Protein AF-A0A355CNF6-F1 (afdb_monomer)

Sequence (289 aa):
MKGRSIFGLIISLAITSQSVFTQSIAVESKRDSVTPSQQEASAILQAICGRDDVFPNRDRGGKLACRKCPSFTGVGSNRGSFTGVGSNRGSLSLFTLEKVVYGSFTQAGTREALADFDGCESHGQFYGGSVLLRRSSQGWSALRYESGLRSNNCLKFPSKNGRDLLVCQGYYAQMGHSYDWLDAIQIGSSETKKSQPIDPVSNTANYKPPFYETRIEDWIAQDIDKDGRPDLSIRVREAKSATKPPGFETRYDSHLPNPTFHRLTFLFDGQSFRATPDTAQLKQRIERK

pLDDT: mean 85.64, std 18.93, range [32.75, 98.75]

Foldseek 3Di:
DDDDDDDDDDDDDDDDPDDPPPPPPPPAADFLWADDDPVLQQLQQCQQQNNVQWFFDVLVVRFIWGNAQDQPFPLHRPDPDPPVPDDDDPDAATFGFQTKHWWAFAAAPWTKIWTWTAHRYDVVQVRTWTWIWGQDPVGIHTQDIDGSHGPNGWHWWQFPRRGIWIWGWDWDDDDQKIKIWIWTWRDHSVDIDTDTLAIFMFNLQPDADFGKDKYFPDWHFPDPVPPPTTWIKTKIKIDTDNDRPPPSNDDPPDDDPDIDIDIWIWDDPRPDTHTDPVNVVVRVVRRPD

Nearest PDB structures (foldseek):
  5yvf-assembly4_D  TM=2.161E-01  e=4.456E+00  Arabidopsis thaliana
  4r99-assembly1_D  TM=2.152E-01  e=2.168E+00  Metabacillus fastidiosus

Solvent-accessible surface area (backbone atoms only — not comparable to full-atom values): 16494 Å² total; per-residue (Å²): 134,90,84,82,86,83,85,84,82,84,81,82,83,82,82,78,82,76,80,80,78,78,76,78,74,83,73,78,65,82,57,51,27,34,73,66,53,73,68,55,47,46,48,51,42,31,40,66,55,33,75,89,30,54,43,66,35,67,91,64,80,48,38,50,21,25,76,56,32,49,66,91,38,85,56,27,66,84,49,91,72,77,74,73,84,81,70,101,65,98,78,80,56,46,33,26,58,64,16,32,29,75,43,15,44,63,44,54,86,43,54,27,33,37,38,10,28,42,28,29,34,50,75,94,27,71,29,15,21,21,37,37,30,40,56,56,98,90,40,53,39,64,75,51,76,38,80,43,40,65,36,56,45,20,43,76,42,77,26,76,78,51,22,38,31,35,43,20,53,51,75,51,72,55,97,31,33,37,41,34,33,35,38,39,38,41,44,48,84,90,52,72,50,75,47,68,84,45,61,31,54,21,38,52,31,42,92,67,67,72,29,33,40,29,42,78,75,48,63,42,79,44,56,79,87,70,83,84,45,59,15,46,40,35,34,34,40,36,27,68,35,80,62,83,63,90,86,29,83,84,34,81,90,54,78,65,67,84,60,48,78,47,78,37,44,25,46,44,81,34,84,55,74,44,62,39,74,68,29,50,54,50,50,58,61,55,60,72,116

Secondary structure (DSSP, 8-state):
-------------------------------S-BPPPHHHHHHHHHHHH-GGGEEEEGGGTTEEEESS--TTSTT-S--S------SS------EEEEEEEEE--SSTT--EEEEEEESSS-GGGTTEEEEEEEEETTEEEEEEEEET---SSEEEEE-TTSPEEEEEEEEEEETTEEEEEEEEEEE-SS-EEEEEEE--EE-TT-SSSPEEEEEEEEEEEE-SSSSSSPEEEEEEEEEEESSPPTT-SS-TT---SSPEEEEEEEEE-SS-EEE-HHHHHHHHHHHT-

Structure (mmCIF, N/CA/C/O backbone):
data_AF-A0A355CNF6-F1
#
_entry.id   AF-A0A355CNF6-F1
#
loop_
_atom_site.group_PDB
_atom_site.id
_atom_site.type_symbol
_atom_site.label_atom_id
_atom_site.label_alt_id
_atom_site.label_comp_id
_atom_site.label_asym_id
_atom_site.label_entity_id
_atom_site.label_seq_id
_atom_site.pdbx_PDB_ins_code
_atom_site.Cartn_x
_atom_site.Cartn_y
_atom_site.Cartn_z
_atom_site.occupancy
_atom_site.B_iso_or_equiv
_atom_site.auth_seq_id
_atom_site.auth_comp_id
_atom_site.auth_asym_id
_atom_site.auth_atom_id
_atom_site.pdbx_PDB_model_num
ATOM 1 N N . MET A 1 1 ? 42.340 79.732 -30.305 1.00 43.88 1 MET A N 1
ATOM 2 C CA . MET A 1 1 ? 41.651 78.551 -30.877 1.00 43.88 1 MET A CA 1
ATOM 3 C C . MET A 1 1 ? 41.369 77.575 -29.744 1.00 43.88 1 MET A C 1
ATOM 5 O O . MET A 1 1 ? 42.258 77.319 -28.947 1.00 43.88 1 MET A O 1
ATOM 9 N N . LYS A 1 2 ? 40.106 77.158 -29.600 1.00 40.25 2 LYS A N 1
ATOM 10 C CA . LYS A 1 2 ? 39.570 76.376 -28.473 1.00 40.25 2 LYS A CA 1
ATOM 11 C C . LYS A 1 2 ? 39.934 74.893 -28.630 1.00 40.25 2 LYS A C 1
ATOM 13 O O . LYS A 1 2 ? 39.505 74.283 -29.603 1.00 40.25 2 LYS A O 1
ATOM 18 N N . GLY A 1 3 ? 40.663 74.319 -27.674 1.00 40.75 3 GLY A N 1
ATOM 19 C CA . GLY A 1 3 ? 40.863 72.871 -27.552 1.00 40.75 3 GLY A CA 1
ATOM 20 C C . GLY A 1 3 ? 39.826 72.278 -26.599 1.00 40.75 3 GLY A C 1
ATOM 21 O O . GLY A 1 3 ? 39.838 72.584 -25.411 1.00 40.75 3 GLY A O 1
ATOM 22 N N . ARG A 1 4 ? 38.893 71.479 -27.125 1.00 47.41 4 ARG A N 1
ATOM 23 C CA . ARG A 1 4 ? 37.901 70.723 -26.345 1.00 47.41 4 ARG A CA 1
ATOM 24 C C . ARG A 1 4 ? 38.471 69.340 -26.034 1.00 47.41 4 ARG A C 1
ATOM 26 O O . ARG A 1 4 ? 38.774 68.593 -26.956 1.00 47.41 4 ARG A O 1
ATOM 33 N N . SER A 1 5 ? 38.584 69.019 -24.748 1.00 48.12 5 SER A N 1
ATOM 34 C CA . SER A 1 5 ? 38.942 67.685 -24.262 1.00 48.12 5 SER A CA 1
ATOM 35 C C . SER A 1 5 ? 37.678 66.825 -24.156 1.00 48.12 5 SER A C 1
ATOM 37 O O . SER A 1 5 ? 36.687 67.258 -23.565 1.00 48.12 5 SER A O 1
ATOM 39 N N . ILE A 1 6 ? 37.694 65.642 -24.771 1.00 50.97 6 ILE A N 1
ATOM 40 C CA . ILE A 1 6 ? 36.604 64.657 -24.762 1.00 50.97 6 ILE A CA 1
ATOM 41 C C . ILE A 1 6 ? 36.925 63.634 -23.668 1.00 50.97 6 ILE A C 1
ATOM 43 O O . ILE A 1 6 ? 37.883 62.877 -23.795 1.00 50.97 6 ILE A O 1
ATOM 47 N N . PHE A 1 7 ? 36.135 63.614 -22.594 1.00 46.50 7 PHE A N 1
ATOM 48 C CA . PHE A 1 7 ? 36.164 62.547 -21.592 1.00 46.50 7 PHE A CA 1
ATOM 49 C C . PHE A 1 7 ? 35.276 61.392 -22.070 1.00 46.50 7 PHE A C 1
ATOM 51 O O . PHE A 1 7 ? 34.057 61.536 -22.157 1.00 46.50 7 PHE A O 1
ATOM 58 N N . GLY A 1 8 ? 35.892 60.257 -22.402 1.00 42.47 8 GLY A N 1
ATOM 59 C CA . GLY A 1 8 ? 35.197 58.998 -22.663 1.00 42.47 8 GLY A CA 1
ATOM 60 C C . GLY A 1 8 ? 34.896 58.273 -21.352 1.00 42.47 8 GLY A C 1
ATOM 61 O O . GLY A 1 8 ? 35.813 57.933 -20.609 1.00 42.47 8 GLY A O 1
ATOM 62 N N . LEU A 1 9 ? 33.614 58.044 -21.068 1.00 50.06 9 LEU A N 1
ATOM 63 C CA . LEU A 1 9 ? 33.146 57.235 -19.945 1.00 50.06 9 LEU A CA 1
ATOM 64 C C . LEU A 1 9 ? 32.907 55.803 -20.455 1.00 50.06 9 LEU A C 1
ATOM 66 O O . LEU A 1 9 ? 31.966 55.564 -21.208 1.00 50.06 9 LEU A O 1
ATOM 70 N N . ILE A 1 10 ? 33.771 54.856 -20.083 1.00 48.34 10 ILE A N 1
ATOM 71 C CA . ILE A 1 10 ? 33.584 53.426 -20.373 1.00 48.34 10 ILE A CA 1
ATOM 72 C C . ILE A 1 10 ? 32.792 52.823 -19.208 1.00 48.34 10 ILE A C 1
ATOM 74 O O . ILE A 1 10 ? 33.313 52.689 -18.103 1.00 48.34 10 ILE A O 1
ATOM 78 N N . ILE A 1 11 ? 31.523 52.485 -19.445 1.00 50.12 11 ILE A N 1
ATOM 79 C CA . ILE A 1 11 ? 30.681 51.745 -18.497 1.00 50.12 11 ILE A CA 1
ATOM 80 C C . ILE A 1 11 ? 30.862 50.252 -18.789 1.00 50.12 11 ILE A C 1
ATOM 82 O O . ILE A 1 11 ? 30.333 49.735 -19.771 1.00 50.12 11 ILE A O 1
ATOM 86 N N . SER A 1 12 ? 31.615 49.555 -17.940 1.00 45.78 12 SER A N 1
ATOM 87 C CA . SER A 1 12 ? 31.732 48.095 -17.986 1.00 45.78 12 SER A CA 1
ATOM 88 C C . SER A 1 12 ? 30.496 47.452 -17.349 1.00 45.78 12 SER A C 1
ATOM 90 O O . SER A 1 12 ? 30.349 47.465 -16.128 1.00 45.78 12 SER A O 1
ATOM 92 N N . LEU A 1 13 ? 29.605 46.875 -18.164 1.00 45.84 13 LEU A N 1
ATOM 93 C CA . LEU A 1 13 ? 28.549 45.974 -17.691 1.00 45.84 13 LEU A CA 1
ATOM 94 C C . LEU A 1 13 ? 29.177 44.621 -17.317 1.00 45.84 13 LEU A C 1
ATOM 96 O O . LEU A 1 13 ? 29.540 43.831 -18.188 1.00 45.84 13 LEU A O 1
ATOM 100 N N . ALA A 1 14 ? 29.301 44.344 -16.022 1.00 46.47 14 ALA A N 1
ATOM 101 C CA . ALA A 1 14 ? 29.637 43.013 -15.529 1.00 46.47 14 ALA A CA 1
ATOM 102 C C . ALA A 1 14 ? 28.371 42.139 -15.537 1.00 46.47 14 ALA A C 1
ATOM 104 O O . ALA A 1 14 ? 27.502 42.280 -14.679 1.00 46.47 14 ALA A O 1
ATOM 105 N N . ILE A 1 15 ? 28.254 41.249 -16.525 1.00 49.56 15 ILE A N 1
ATOM 106 C CA . ILE A 1 15 ? 27.206 40.223 -16.571 1.00 49.56 15 ILE A CA 1
ATOM 107 C C . ILE A 1 15 ? 27.650 39.084 -15.648 1.00 49.56 15 ILE A C 1
ATOM 109 O O . ILE A 1 15 ? 28.506 38.276 -16.004 1.00 49.56 15 ILE A O 1
ATOM 113 N N . THR A 1 16 ? 27.107 39.037 -14.434 1.00 47.78 16 THR A N 1
ATOM 114 C CA . THR A 1 16 ? 27.304 37.919 -13.507 1.00 47.78 16 THR A CA 1
ATOM 115 C C . THR A 1 16 ? 26.347 36.787 -13.865 1.00 47.78 16 THR A C 1
ATOM 117 O O . THR A 1 16 ? 25.171 36.787 -13.510 1.00 47.78 16 THR A O 1
ATOM 120 N N . SER A 1 17 ? 26.865 35.797 -14.587 1.00 45.16 17 SER A N 1
ATOM 121 C CA . SER A 1 17 ? 26.185 34.532 -14.858 1.00 45.16 17 SER A CA 1
ATOM 122 C C . SER A 1 17 ? 2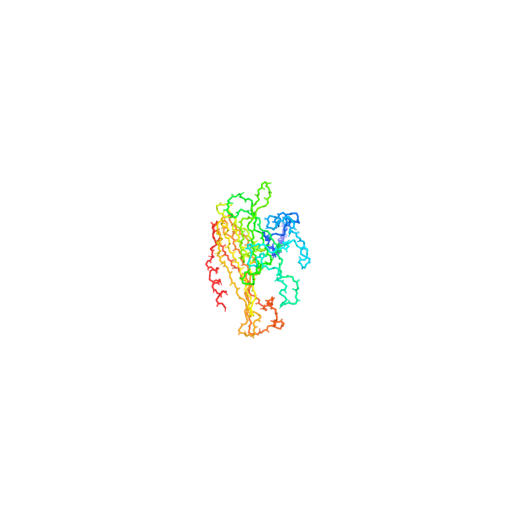6.005 33.758 -13.548 1.00 45.16 17 SER A C 1
ATOM 124 O O . SER A 1 17 ? 26.921 33.070 -13.098 1.00 45.16 17 SER A O 1
ATOM 126 N N . GLN A 1 18 ? 24.847 33.880 -12.896 1.00 47.69 18 GLN A N 1
ATOM 127 C CA . GLN A 1 18 ? 24.510 33.007 -11.773 1.00 47.69 18 GLN A CA 1
ATOM 128 C C . GLN A 1 18 ? 24.053 31.653 -12.315 1.00 47.69 18 GLN A C 1
ATOM 130 O O . GLN A 1 18 ? 22.945 31.500 -12.827 1.00 47.69 18 GLN A O 1
ATOM 135 N N . SER A 1 19 ? 24.936 30.665 -12.211 1.00 48.59 19 SER A N 1
ATOM 136 C CA . SER A 1 19 ? 24.619 29.260 -12.435 1.00 48.59 19 SER A CA 1
ATOM 137 C C . SER A 1 19 ? 23.593 28.812 -11.394 1.00 48.59 19 SER A C 1
ATOM 139 O O . SER A 1 19 ? 23.928 28.603 -10.228 1.00 48.59 19 SER A O 1
ATOM 141 N N . VAL A 1 20 ? 22.332 28.671 -11.802 1.00 46.75 20 VAL A N 1
ATOM 142 C CA . VAL A 1 20 ? 21.288 28.082 -10.960 1.00 46.75 20 VAL A CA 1
ATOM 143 C C . VAL A 1 20 ? 21.546 26.578 -10.885 1.00 46.75 20 VAL A C 1
ATOM 145 O O . VAL A 1 20 ? 21.126 25.812 -11.750 1.00 46.75 20 VAL A O 1
ATOM 148 N N . PHE A 1 21 ? 22.270 26.146 -9.853 1.00 45.75 21 PHE A N 1
ATOM 149 C CA . PHE A 1 21 ? 22.338 24.738 -9.481 1.00 45.75 21 PHE A CA 1
ATOM 150 C C . PHE A 1 21 ? 20.961 24.311 -8.967 1.00 45.75 21 PHE A C 1
ATOM 152 O O . PHE A 1 21 ? 20.604 24.547 -7.815 1.00 45.75 21 PHE A O 1
ATOM 159 N N . THR A 1 22 ? 20.174 23.672 -9.828 1.00 42.59 22 THR A N 1
ATOM 160 C CA . THR A 1 22 ? 18.994 22.912 -9.415 1.00 42.59 22 THR A CA 1
ATOM 161 C C . THR A 1 22 ? 19.474 21.637 -8.727 1.00 42.59 22 THR A C 1
ATOM 163 O O . THR A 1 22 ? 19.614 20.579 -9.335 1.00 42.59 22 THR A O 1
ATOM 166 N N . GLN A 1 23 ? 19.773 21.734 -7.430 1.00 41.44 23 GLN A N 1
ATOM 167 C CA . GLN A 1 23 ? 19.863 20.547 -6.590 1.00 41.44 23 GLN A CA 1
ATOM 168 C C . GLN A 1 23 ? 18.459 19.953 -6.494 1.00 41.44 23 GLN A C 1
ATOM 170 O O . GLN A 1 23 ? 17.589 20.470 -5.796 1.00 41.44 23 GLN A O 1
ATOM 175 N N . SER A 1 24 ? 18.226 18.881 -7.247 1.00 41.97 24 SER A N 1
ATOM 176 C CA . SER A 1 24 ? 17.041 18.051 -7.091 1.00 41.97 24 SER A CA 1
ATOM 177 C C . SER A 1 24 ? 17.140 17.374 -5.726 1.00 41.97 24 SER A C 1
ATOM 179 O O . SER A 1 24 ? 17.773 16.329 -5.592 1.00 41.97 24 SER A O 1
ATOM 181 N N . ILE A 1 25 ? 16.561 17.992 -4.696 1.00 42.59 25 ILE A N 1
ATOM 182 C CA . ILE A 1 25 ? 16.373 17.343 -3.401 1.00 42.59 25 ILE A CA 1
ATOM 183 C C . ILE A 1 25 ? 15.494 16.124 -3.679 1.00 42.59 25 ILE A C 1
ATOM 185 O O . ILE A 1 25 ? 14.348 16.263 -4.109 1.00 42.59 25 ILE A O 1
ATOM 189 N N . ALA A 1 26 ? 16.047 14.926 -3.502 1.00 47.81 26 ALA A N 1
ATOM 190 C CA . ALA A 1 26 ? 15.257 13.709 -3.461 1.00 47.81 26 ALA A CA 1
ATOM 191 C C . ALA A 1 26 ? 14.365 13.806 -2.218 1.00 47.81 26 ALA A C 1
ATOM 193 O O . ALA A 1 26 ? 14.800 13.526 -1.105 1.00 47.81 26 ALA A O 1
ATOM 194 N N . VAL A 1 27 ? 13.145 14.313 -2.393 1.00 52.66 27 VAL A N 1
ATOM 195 C CA . VAL A 1 27 ? 12.131 14.299 -1.343 1.00 52.66 27 VAL A CA 1
ATOM 196 C C . VAL A 1 27 ? 11.696 12.848 -1.210 1.00 52.66 27 VAL A C 1
ATOM 198 O O . VAL A 1 27 ? 10.955 12.347 -2.051 1.00 52.66 27 VAL A O 1
ATOM 201 N N . GLU A 1 28 ? 12.199 12.164 -0.184 1.00 54.84 28 GLU A N 1
ATOM 202 C CA . GLU A 1 28 ? 11.666 10.866 0.210 1.00 54.84 28 GLU A CA 1
ATOM 203 C C . GLU A 1 28 ? 10.179 11.050 0.520 1.00 54.84 28 GLU A C 1
ATOM 205 O O . GLU A 1 28 ? 9.784 11.865 1.363 1.00 54.84 28 GLU A O 1
ATOM 210 N N . SER A 1 29 ? 9.335 10.351 -0.228 1.00 67.69 29 SER A N 1
ATOM 211 C CA . SER A 1 29 ? 7.898 10.503 -0.104 1.00 67.69 29 SER A CA 1
ATOM 212 C C . SER A 1 29 ? 7.416 9.803 1.162 1.00 67.69 29 SER A C 1
ATOM 214 O O . SER A 1 29 ? 7.406 8.579 1.290 1.00 67.69 29 SER A O 1
ATOM 216 N N . LYS A 1 30 ? 7.024 10.609 2.150 1.00 87.06 30 LYS A N 1
ATOM 217 C CA . LYS A 1 30 ? 6.498 10.100 3.415 1.00 87.06 30 LYS A CA 1
ATOM 218 C C . LYS A 1 30 ? 5.238 9.270 3.149 1.00 87.06 30 LYS A C 1
ATOM 220 O O . LYS A 1 30 ? 4.245 9.790 2.651 1.00 87.06 30 LYS A O 1
ATOM 225 N N . ARG A 1 31 ? 5.283 7.986 3.503 1.00 95.19 31 ARG A N 1
ATOM 226 C CA . ARG A 1 31 ? 4.133 7.072 3.444 1.00 95.19 31 ARG A CA 1
ATOM 227 C C . ARG A 1 31 ? 3.129 7.380 4.558 1.00 95.19 31 ARG A C 1
ATOM 229 O O . ARG A 1 31 ? 3.516 7.804 5.649 1.00 95.19 31 ARG A O 1
ATOM 236 N N . ASP A 1 32 ? 1.855 7.098 4.300 1.00 97.75 32 ASP A N 1
ATOM 237 C CA . ASP A 1 32 ? 0.771 7.202 5.288 1.00 97.75 32 ASP A CA 1
ATOM 238 C C . ASP A 1 32 ? 0.685 5.966 6.199 1.00 97.75 32 ASP A C 1
ATOM 240 O O . ASP A 1 32 ? 0.072 6.014 7.267 1.00 97.75 32 ASP A O 1
ATOM 244 N N . SER A 1 33 ? 1.329 4.861 5.811 1.00 98.12 33 SER A N 1
ATOM 245 C CA . SER A 1 33 ? 1.551 3.702 6.681 1.00 98.12 33 SER A CA 1
ATOM 246 C C . SER A 1 33 ? 2.594 4.031 7.747 1.00 98.12 33 SER A C 1
ATOM 248 O O . SER A 1 33 ? 3.796 4.102 7.478 1.00 98.12 33 SER A O 1
ATOM 250 N N . VAL A 1 34 ? 2.151 4.190 8.991 1.00 97.56 34 VAL A N 1
ATOM 251 C CA . VAL A 1 34 ? 3.015 4.580 10.112 1.00 97.56 34 VAL A CA 1
ATOM 252 C C . VAL A 1 34 ? 3.212 3.443 11.105 1.00 97.56 34 VAL A C 1
ATOM 254 O O . VAL A 1 34 ? 2.378 2.550 11.235 1.00 97.56 34 VAL A O 1
ATOM 257 N N . THR A 1 35 ? 4.325 3.481 11.836 1.00 96.88 35 THR A N 1
ATOM 258 C CA . THR A 1 35 ? 4.466 2.663 13.046 1.00 96.88 35 THR A CA 1
ATOM 259 C C . THR A 1 35 ? 3.708 3.373 14.171 1.00 96.88 35 THR A C 1
ATOM 261 O O . THR A 1 35 ? 4.070 4.506 14.497 1.00 96.88 35 THR A O 1
ATOM 264 N N . PRO A 1 36 ? 2.648 2.778 14.745 1.00 97.38 36 PRO A N 1
ATOM 265 C CA . PRO A 1 36 ? 1.926 3.389 15.857 1.00 97.38 36 PRO A CA 1
ATOM 266 C C . PRO A 1 36 ? 2.807 3.487 17.109 1.00 97.38 36 PRO A C 1
ATOM 268 O O . PRO A 1 36 ? 3.782 2.750 17.263 1.00 97.38 36 PRO A O 1
ATOM 271 N N . SER A 1 37 ? 2.442 4.373 18.039 1.00 97.19 37 SER A N 1
ATOM 272 C CA . SER A 1 37 ? 3.056 4.376 19.371 1.00 97.19 37 SER A CA 1
ATOM 273 C C . SER A 1 37 ? 2.758 3.061 20.099 1.00 97.19 37 SER A C 1
ATOM 275 O O . SER A 1 37 ? 1.767 2.394 19.806 1.00 97.19 37 SER A O 1
ATOM 277 N N . GLN A 1 38 ? 3.567 2.704 21.098 1.00 95.81 38 GLN A N 1
ATOM 278 C CA . GLN A 1 38 ? 3.366 1.470 21.867 1.00 95.81 38 GLN A CA 1
ATOM 279 C C . GLN A 1 38 ? 1.971 1.391 22.515 1.00 95.81 38 GLN A C 1
ATOM 281 O O . GLN A 1 38 ? 1.356 0.326 22.548 1.00 95.81 38 GLN A O 1
ATOM 286 N N . GLN A 1 39 ? 1.455 2.521 23.012 1.00 97.06 39 GLN A N 1
ATOM 287 C CA . GLN A 1 39 ? 0.122 2.598 23.612 1.00 97.06 39 GLN A CA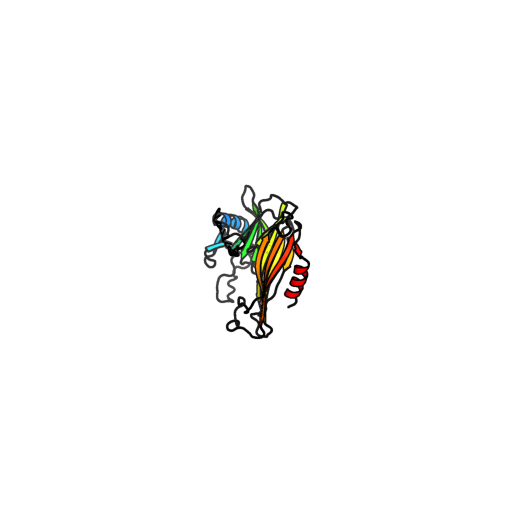 1
ATOM 288 C C . GLN A 1 39 ? -0.979 2.355 22.574 1.00 97.06 39 GLN A C 1
ATOM 290 O O . GLN A 1 39 ? -1.907 1.592 22.832 1.00 97.06 39 GLN A O 1
ATOM 295 N N . GLU A 1 40 ? -0.863 2.975 21.400 1.00 98.12 40 GLU A N 1
ATOM 296 C CA . GLU A 1 40 ? -1.840 2.830 20.320 1.00 98.12 40 GLU A CA 1
ATOM 297 C C . GLU A 1 40 ? -1.792 1.417 19.717 1.00 98.12 40 GLU A C 1
ATOM 299 O O . GLU A 1 40 ? -2.834 0.795 19.526 1.00 98.12 40 GLU A O 1
ATOM 304 N N . ALA A 1 41 ? -0.590 0.869 19.513 1.00 98.12 41 ALA A N 1
ATOM 305 C CA . ALA A 1 41 ? -0.369 -0.513 19.093 1.00 98.12 41 ALA A CA 1
ATOM 306 C C . ALA A 1 41 ? -1.038 -1.508 20.051 1.00 98.12 41 ALA A C 1
ATOM 308 O O . ALA A 1 41 ? -1.740 -2.418 19.615 1.00 98.12 41 ALA A O 1
ATOM 309 N N . SER A 1 42 ? -0.853 -1.302 21.361 1.00 97.81 42 SER A N 1
ATOM 310 C CA . SER A 1 42 ? -1.502 -2.105 22.396 1.00 97.81 42 SER A CA 1
ATOM 311 C C . SER A 1 42 ? -3.023 -1.992 22.299 1.00 97.81 42 SER A C 1
ATOM 313 O O . SER A 1 42 ? -3.690 -3.012 22.193 1.00 97.81 42 SER A O 1
ATOM 315 N N . ALA A 1 43 ? -3.584 -0.780 22.230 1.00 98.31 43 ALA A N 1
ATOM 316 C CA . ALA A 1 43 ? -5.033 -0.584 22.124 1.00 98.31 43 ALA A CA 1
ATOM 317 C C . ALA A 1 43 ? -5.647 -1.255 20.877 1.00 98.31 43 ALA A C 1
ATOM 319 O O . ALA A 1 43 ? -6.714 -1.860 20.970 1.00 98.31 43 ALA A O 1
ATOM 320 N N . ILE A 1 44 ? -4.967 -1.187 19.727 1.00 98.56 44 ILE A N 1
ATOM 321 C CA . ILE A 1 44 ? -5.381 -1.867 18.489 1.00 98.56 44 ILE A CA 1
ATOM 322 C C . ILE A 1 44 ? -5.366 -3.390 18.672 1.00 98.56 44 ILE A C 1
ATOM 324 O O . ILE A 1 44 ? -6.350 -4.056 18.360 1.00 98.56 44 ILE A O 1
ATOM 328 N N . LEU A 1 45 ? -4.279 -3.951 19.208 1.00 98.00 45 LEU A N 1
ATOM 329 C CA . LEU A 1 45 ? -4.150 -5.397 19.417 1.00 98.00 45 LEU A CA 1
ATOM 330 C C . LEU A 1 45 ? -5.150 -5.931 20.447 1.00 98.00 45 LEU A C 1
ATOM 332 O O . LEU A 1 45 ? -5.738 -6.988 20.233 1.00 98.00 45 LEU A O 1
ATOM 336 N N . GLN A 1 46 ? -5.410 -5.186 21.521 1.00 97.69 46 GLN A N 1
ATOM 337 C CA . GLN A 1 46 ? -6.420 -5.553 22.517 1.00 97.69 46 GLN A CA 1
ATOM 338 C C . GLN A 1 46 ? -7.819 -5.651 21.899 1.00 97.69 46 GLN A C 1
ATOM 340 O O . GLN A 1 46 ? -8.579 -6.544 22.265 1.00 97.69 46 GLN A O 1
ATOM 345 N N . ALA A 1 47 ? -8.145 -4.786 20.933 1.00 98.00 47 ALA A N 1
ATOM 346 C CA . ALA A 1 47 ? -9.409 -4.843 20.200 1.00 98.00 47 ALA A CA 1
ATOM 347 C C . ALA A 1 47 ? -9.517 -6.046 19.242 1.00 98.00 47 ALA A C 1
ATOM 349 O O . ALA A 1 47 ? -10.614 -6.354 18.780 1.00 98.00 47 ALA A O 1
ATOM 350 N N . ILE A 1 48 ? -8.397 -6.703 18.924 1.00 96.81 48 ILE A N 1
ATOM 351 C CA . ILE A 1 48 ? -8.325 -7.803 17.955 1.00 96.81 48 ILE A CA 1
ATOM 352 C C . ILE A 1 48 ? -8.234 -9.162 18.647 1.00 96.81 48 ILE A C 1
ATOM 354 O O . ILE A 1 48 ? -9.002 -10.063 18.318 1.00 96.81 48 ILE A O 1
ATOM 358 N N . CYS A 1 49 ? -7.300 -9.327 19.582 1.00 93.88 49 CYS A N 1
ATOM 359 C CA . CYS A 1 49 ? -7.070 -10.599 20.270 1.00 93.88 49 CYS A CA 1
ATOM 360 C C . CYS A 1 49 ? -7.422 -10.584 21.758 1.00 93.88 49 CYS A C 1
ATOM 362 O O . CYS A 1 49 ? -7.359 -11.628 22.393 1.00 93.88 49 CYS A O 1
ATOM 364 N N . GLY A 1 50 ? -7.850 -9.449 22.314 1.00 94.88 50 GLY A N 1
ATOM 365 C CA . GLY A 1 50 ? -8.161 -9.325 23.735 1.00 94.88 50 GLY A CA 1
ATOM 366 C C . GLY A 1 50 ? -6.949 -8.931 24.579 1.00 94.88 50 GLY A C 1
ATOM 367 O O . GLY A 1 50 ? -5.795 -9.061 24.173 1.00 94.88 50 GLY A O 1
ATOM 368 N N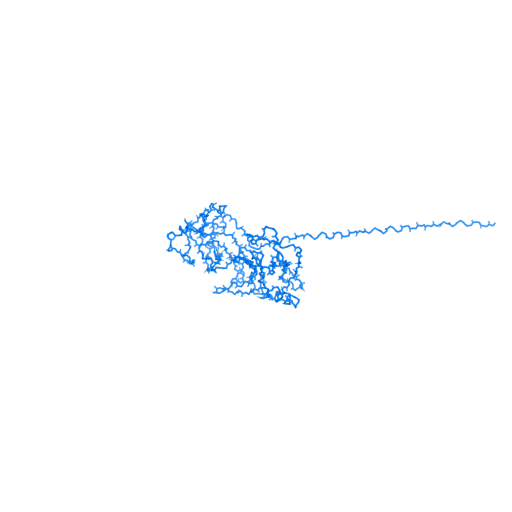 . ARG A 1 51 ? -7.222 -8.404 25.778 1.00 93.25 51 ARG A N 1
ATOM 369 C CA . ARG A 1 51 ? -6.210 -7.777 26.642 1.00 93.25 51 ARG A CA 1
ATOM 370 C C . ARG A 1 51 ? -5.079 -8.714 27.058 1.00 93.25 51 ARG A C 1
ATOM 372 O O . ARG A 1 51 ? -3.923 -8.296 27.059 1.00 93.25 51 ARG A O 1
ATOM 379 N N . ASP A 1 52 ? -5.412 -9.956 27.379 1.00 92.06 52 ASP A N 1
ATOM 380 C CA . ASP A 1 52 ? -4.467 -10.917 27.956 1.00 92.06 52 ASP A CA 1
ATOM 381 C C . ASP A 1 52 ? -3.624 -11.647 26.895 1.00 92.06 52 ASP A C 1
ATOM 383 O O . ASP A 1 52 ? -2.625 -12.305 27.210 1.00 92.06 52 ASP A O 1
ATOM 387 N N . ASP A 1 53 ? -3.980 -11.476 25.619 1.00 90.44 53 ASP A N 1
ATOM 388 C CA . ASP A 1 53 ? -3.319 -12.110 24.481 1.00 90.44 53 ASP A CA 1
ATOM 389 C C . ASP A 1 53 ? -2.384 -11.157 23.715 1.00 90.44 53 ASP A C 1
ATOM 391 O O . ASP A 1 53 ? -1.797 -11.562 22.716 1.00 90.44 53 ASP A O 1
ATOM 395 N N . VAL A 1 54 ? -2.155 -9.928 24.191 1.00 94.56 54 VAL A N 1
ATOM 396 C CA . VAL A 1 54 ? -1.149 -9.015 23.613 1.00 94.56 54 VAL A CA 1
ATOM 397 C C . VAL A 1 54 ? 0.223 -9.251 24.243 1.00 94.56 54 VAL A C 1
ATOM 399 O O . VAL A 1 54 ? 0.360 -9.277 25.467 1.00 94.56 54 VAL A O 1
ATOM 402 N N . PHE A 1 55 ? 1.269 -9.389 23.427 1.00 91.62 55 PHE A N 1
ATOM 403 C CA . PHE A 1 55 ? 2.631 -9.606 23.923 1.00 91.62 55 PHE A CA 1
ATOM 404 C C . PHE A 1 55 ? 3.705 -9.095 22.941 1.00 91.62 55 PHE A C 1
ATOM 406 O O . PHE A 1 55 ? 3.428 -8.942 21.751 1.00 91.62 55 PHE A O 1
ATOM 413 N N . PRO A 1 56 ? 4.937 -8.812 23.404 1.00 90.56 56 PRO A N 1
ATOM 414 C CA . PRO A 1 56 ? 6.032 -8.415 22.524 1.00 90.56 56 PRO A CA 1
ATOM 415 C C . PRO A 1 56 ? 6.651 -9.624 21.806 1.00 90.56 56 PRO A C 1
ATOM 417 O O . PRO A 1 56 ? 7.149 -10.558 22.441 1.00 90.56 56 PRO A O 1
ATOM 420 N N . ASN A 1 57 ? 6.696 -9.571 20.479 1.00 84.69 57 ASN A N 1
ATOM 421 C CA . ASN A 1 57 ? 7.412 -10.505 19.622 1.00 84.69 57 ASN A CA 1
ATOM 422 C C . ASN A 1 57 ? 8.911 -10.151 19.594 1.00 84.69 57 ASN A C 1
ATOM 424 O O . ASN A 1 57 ? 9.348 -9.231 18.897 1.00 84.69 57 ASN A O 1
ATOM 428 N N . ARG A 1 58 ? 9.712 -10.881 20.379 1.00 83.00 58 ARG A N 1
ATOM 429 C CA . ARG A 1 58 ? 11.155 -10.622 20.543 1.00 83.00 58 ARG A CA 1
ATOM 430 C C . ARG A 1 58 ? 11.958 -10.848 19.262 1.00 83.00 58 ARG A C 1
ATOM 432 O O . ARG A 1 58 ? 12.909 -10.112 19.022 1.00 83.00 58 ARG A O 1
ATOM 439 N N . ASP A 1 59 ? 11.536 -11.781 18.417 1.00 79.12 59 ASP A N 1
ATOM 440 C CA . ASP A 1 59 ? 12.214 -12.085 17.150 1.00 79.12 59 ASP A CA 1
ATOM 441 C C . ASP A 1 59 ? 11.988 -10.997 16.090 1.00 79.12 59 ASP A C 1
ATOM 443 O O . ASP A 1 59 ? 12.751 -10.866 15.135 1.00 79.12 59 ASP A O 1
ATOM 447 N N . ARG A 1 60 ? 10.939 -10.186 16.267 1.00 79.38 60 ARG A N 1
ATOM 448 C CA . ARG A 1 60 ? 10.581 -9.052 15.403 1.00 79.38 60 ARG A CA 1
ATOM 449 C C . ARG A 1 60 ? 10.904 -7.711 16.067 1.00 79.38 60 ARG A C 1
ATOM 451 O O . ARG A 1 60 ? 10.150 -6.749 15.940 1.00 79.38 60 ARG A O 1
ATOM 458 N N . GLY A 1 61 ? 12.012 -7.640 16.807 1.00 82.62 61 GLY A N 1
ATOM 459 C CA . GLY A 1 61 ? 12.485 -6.392 17.419 1.00 82.62 61 GLY A CA 1
ATOM 460 C C . GLY A 1 61 ? 11.571 -5.849 18.521 1.00 82.62 61 GLY A C 1
ATOM 461 O O . GLY A 1 61 ? 11.546 -4.647 18.759 1.00 82.62 61 GLY A O 1
ATOM 462 N N . GLY A 1 62 ? 10.793 -6.718 19.174 1.00 86.31 62 GLY A N 1
ATOM 463 C CA . GLY A 1 62 ? 9.900 -6.342 20.271 1.00 86.31 62 GLY A CA 1
ATOM 464 C C . GLY A 1 62 ? 8.551 -5.761 19.839 1.00 86.31 62 GLY A C 1
ATOM 465 O O . GLY A 1 62 ? 7.809 -5.290 20.704 1.00 86.31 62 GLY A O 1
ATOM 466 N N . LYS A 1 63 ? 8.208 -5.803 18.541 1.00 91.25 63 LYS A N 1
ATOM 467 C CA . LYS A 1 63 ? 6.878 -5.406 18.046 1.00 91.25 63 LYS A CA 1
ATOM 468 C C . LYS A 1 63 ? 5.775 -6.172 18.768 1.00 91.25 63 LYS A C 1
ATOM 470 O O . LYS A 1 63 ? 5.932 -7.352 19.068 1.00 91.25 63 LYS A O 1
ATOM 475 N N . LEU A 1 64 ? 4.650 -5.518 19.032 1.00 94.69 64 LEU A N 1
ATOM 476 C CA . LEU A 1 64 ? 3.521 -6.183 19.672 1.00 94.69 64 LEU A CA 1
ATOM 477 C C . LEU A 1 64 ? 2.797 -7.126 18.698 1.00 94.69 64 LEU A C 1
ATOM 479 O O . LEU A 1 64 ? 2.650 -6.832 17.510 1.00 94.69 64 LEU A O 1
ATOM 483 N N . ALA A 1 65 ? 2.331 -8.253 19.225 1.00 94.06 65 ALA A N 1
ATOM 484 C CA . ALA A 1 65 ? 1.640 -9.303 18.493 1.00 94.06 65 ALA A CA 1
ATOM 485 C C . ALA A 1 65 ? 0.525 -9.938 19.340 1.00 94.06 65 ALA A C 1
ATOM 487 O O . ALA A 1 65 ? 0.482 -9.765 20.562 1.00 94.06 65 ALA A O 1
ATOM 488 N N . CYS A 1 66 ? -0.349 -10.707 18.688 1.00 92.25 66 CYS A N 1
ATOM 489 C CA . CYS A 1 66 ? -1.314 -11.580 19.354 1.00 92.25 66 CYS A CA 1
ATOM 490 C C . CYS A 1 66 ? -0.705 -12.949 19.658 1.00 92.25 66 CYS A C 1
ATOM 492 O O . CYS A 1 66 ? -0.136 -13.596 18.775 1.00 92.25 66 CYS A O 1
ATOM 494 N N . ARG A 1 67 ? -0.828 -13.398 20.912 1.00 87.50 67 ARG A N 1
ATOM 495 C CA . ARG A 1 67 ? -0.259 -14.653 21.443 1.00 87.50 67 ARG A CA 1
ATOM 496 C C . ARG A 1 67 ? -0.763 -15.876 20.693 1.00 87.50 67 ARG A C 1
ATOM 498 O O . ARG A 1 67 ? -0.052 -16.871 20.576 1.00 87.50 67 ARG A O 1
ATOM 505 N N . LYS A 1 68 ? -1.993 -15.787 20.200 1.00 86.75 68 LYS A N 1
ATOM 506 C CA . LYS A 1 68 ? -2.642 -16.779 19.353 1.00 86.75 68 LYS A CA 1
ATOM 507 C C . LYS A 1 68 ? -3.078 -16.100 18.065 1.00 86.75 68 LYS A C 1
ATOM 509 O O . LYS A 1 68 ? -3.457 -14.928 18.081 1.00 86.75 68 LYS A O 1
ATOM 514 N N . CYS A 1 69 ? -3.071 -16.855 16.974 1.00 88.62 69 CYS A N 1
ATOM 515 C CA . CYS A 1 69 ? -3.704 -16.412 15.744 1.00 88.62 69 CYS A CA 1
ATOM 516 C C . CYS A 1 69 ? -5.201 -16.181 15.991 1.00 88.62 69 CYS A C 1
ATOM 518 O O . CYS A 1 69 ? -5.867 -17.081 16.518 1.00 88.62 69 CYS A O 1
ATOM 520 N N . PRO A 1 70 ? -5.747 -15.004 15.632 1.00 91.44 70 PRO A N 1
ATOM 521 C CA . PRO A 1 70 ? -7.183 -14.784 15.698 1.00 91.44 70 PRO A CA 1
ATOM 522 C C . PRO A 1 70 ? -7.938 -15.823 14.860 1.00 91.44 70 PRO A C 1
ATOM 524 O O . PRO A 1 70 ? -7.477 -16.237 13.794 1.00 91.44 70 PRO A O 1
ATOM 527 N N . SER A 1 71 ? -9.115 -16.239 15.325 1.00 90.00 71 SER A N 1
ATOM 528 C CA . SER A 1 71 ? -9.897 -17.319 14.701 1.00 90.00 71 SER A CA 1
ATOM 529 C C . SER A 1 71 ? -10.358 -17.018 13.272 1.00 90.00 71 SER A C 1
ATOM 531 O O . SER A 1 71 ? -10.652 -17.950 12.532 1.00 90.00 71 SER A O 1
ATOM 533 N N . PHE A 1 72 ? -10.400 -15.741 12.883 1.00 91.88 72 PHE A N 1
ATOM 534 C CA . PHE A 1 72 ? -10.772 -15.285 11.542 1.00 91.88 72 PHE A CA 1
ATOM 535 C C . PHE A 1 72 ? -9.632 -15.358 10.509 1.00 91.88 72 PHE A C 1
ATOM 537 O O . PHE A 1 72 ? -9.855 -15.035 9.346 1.00 91.88 72 PHE A O 1
ATOM 544 N N . THR A 1 73 ? -8.414 -15.720 10.922 1.00 90.50 73 THR A N 1
ATOM 545 C CA . THR A 1 73 ? -7.258 -15.875 10.019 1.00 90.50 73 THR A CA 1
ATOM 546 C C . THR A 1 73 ? -7.225 -17.267 9.387 1.00 90.50 73 THR A C 1
ATOM 548 O O . THR A 1 73 ? -7.789 -18.214 9.939 1.00 90.50 73 THR A O 1
ATOM 551 N N . GLY A 1 74 ? -6.529 -17.424 8.257 1.00 80.94 74 GLY A N 1
ATOM 552 C CA . GLY A 1 74 ? -6.441 -18.689 7.519 1.00 80.94 74 GLY A CA 1
ATOM 553 C C . GLY A 1 74 ? -5.819 -19.858 8.297 1.00 80.94 74 GLY A C 1
ATOM 554 O O . GLY A 1 74 ? -6.106 -21.018 7.997 1.00 80.94 74 GLY A O 1
ATOM 555 N N . VAL A 1 75 ? -5.000 -19.586 9.319 1.00 72.06 75 VAL A N 1
ATOM 556 C CA . VAL A 1 75 ? -4.454 -20.624 10.219 1.00 72.06 75 VAL A CA 1
ATOM 557 C C . VAL A 1 75 ? -5.391 -20.910 11.408 1.00 72.06 75 VAL A C 1
ATOM 559 O O . VAL A 1 75 ? -5.350 -22.009 11.968 1.00 72.06 75 VAL A O 1
ATOM 562 N N . GLY A 1 76 ? -6.289 -19.974 11.741 1.00 59.69 76 GLY A N 1
ATOM 563 C CA . GLY A 1 76 ? -7.309 -20.096 12.784 1.00 59.69 76 GLY A CA 1
ATOM 564 C C . GLY A 1 76 ? -6.767 -20.371 14.197 1.00 59.69 76 GLY A C 1
ATOM 565 O O . GLY A 1 76 ? -5.569 -20.512 14.435 1.00 59.69 76 GLY A O 1
ATOM 566 N N . SER A 1 77 ? -7.675 -20.499 15.170 1.00 51.72 77 SER A N 1
ATOM 567 C CA . SER A 1 77 ? -7.348 -20.866 16.561 1.00 51.72 77 SER A CA 1
ATOM 568 C C . SER A 1 77 ? -7.047 -22.363 16.754 1.00 51.72 77 SER A C 1
ATOM 570 O O . SER A 1 77 ? -6.715 -22.786 17.859 1.00 51.72 77 SER A O 1
ATOM 572 N N . ASN A 1 78 ? -7.177 -23.175 15.698 1.00 44.69 78 ASN A N 1
ATOM 573 C CA . ASN A 1 78 ? -7.217 -24.641 15.759 1.00 44.69 78 ASN A CA 1
ATOM 574 C C . ASN A 1 78 ? -5.903 -25.342 15.399 1.00 44.69 78 ASN A C 1
ATOM 576 O O . ASN A 1 78 ? -5.919 -26.485 14.945 1.00 44.69 78 ASN A O 1
ATOM 580 N N . ARG A 1 79 ? -4.753 -24.712 15.651 1.00 44.31 79 ARG A N 1
ATOM 581 C CA . ARG A 1 79 ? -3.470 -25.425 15.703 1.00 44.31 79 ARG A CA 1
ATOM 582 C C . ARG A 1 79 ? -2.600 -24.893 16.831 1.00 44.31 79 ARG A C 1
ATOM 584 O O . ARG A 1 79 ? -1.732 -24.047 16.634 1.00 44.31 79 ARG A O 1
ATOM 591 N N . GLY A 1 80 ? -2.760 -25.490 18.013 1.00 39.25 80 GLY A N 1
ATOM 592 C CA . GLY A 1 80 ? -1.560 -25.799 18.784 1.00 39.25 80 GLY A CA 1
ATOM 593 C C . GLY A 1 80 ? -0.599 -26.507 17.826 1.00 39.25 80 GLY A C 1
ATOM 594 O O . GLY A 1 80 ? -0.982 -27.499 17.217 1.00 39.25 80 GLY A O 1
ATOM 595 N N . SER A 1 81 ? 0.592 -25.946 17.628 1.00 39.38 81 SER A N 1
ATOM 596 C CA . SER A 1 81 ? 1.587 -26.389 16.643 1.00 39.38 81 SER A CA 1
ATOM 597 C C . SER A 1 81 ? 1.335 -25.965 15.178 1.00 39.38 81 SER A C 1
ATOM 599 O O . SER A 1 81 ? 1.029 -26.761 14.296 1.00 39.38 81 SER A O 1
ATOM 601 N N . PHE A 1 82 ? 1.653 -24.707 14.864 1.00 43.09 82 PHE A N 1
ATOM 602 C CA . PHE A 1 82 ? 2.712 -24.494 13.871 1.00 43.09 82 PHE A CA 1
ATOM 603 C C . PHE A 1 82 ? 4.048 -24.427 14.629 1.00 43.09 82 PHE A C 1
ATOM 605 O O . PHE A 1 82 ? 4.671 -23.377 14.746 1.00 43.09 82 PHE A O 1
ATOM 612 N N . THR A 1 83 ? 4.493 -25.573 15.155 1.00 37.31 83 THR A N 1
ATOM 613 C CA . THR A 1 83 ? 5.930 -25.872 15.274 1.00 37.31 83 THR A CA 1
ATOM 614 C C . THR A 1 83 ? 6.384 -26.556 13.984 1.00 37.31 83 THR A C 1
ATOM 616 O O . THR A 1 83 ? 7.107 -27.548 14.011 1.00 37.31 83 THR A O 1
ATOM 619 N N . GLY A 1 84 ? 5.904 -26.052 12.840 1.00 35.03 84 GLY A N 1
ATOM 620 C CA . GLY A 1 84 ? 6.293 -26.479 11.504 1.00 35.03 84 GLY A CA 1
ATOM 621 C C . GLY A 1 84 ? 7.708 -26.009 11.207 1.00 35.03 84 GLY A C 1
ATOM 622 O O . GLY A 1 84 ? 7.921 -25.043 10.483 1.00 35.03 84 GLY A O 1
ATOM 623 N N . VAL A 1 85 ? 8.664 -26.696 11.823 1.00 36.50 85 VAL A N 1
ATOM 624 C CA . VAL A 1 85 ? 10.055 -26.779 11.404 1.00 36.50 85 VAL A CA 1
ATOM 625 C C . VAL A 1 85 ? 10.065 -27.172 9.928 1.00 36.50 85 VAL A C 1
ATOM 627 O O . VAL A 1 85 ? 9.718 -28.292 9.569 1.00 36.50 85 VAL A O 1
ATOM 630 N N . GLY A 1 86 ? 10.440 -26.219 9.081 1.00 32.75 86 GLY A N 1
ATOM 631 C CA . GLY A 1 86 ? 10.683 -26.442 7.658 1.00 32.75 86 GLY A CA 1
ATOM 632 C C . GLY A 1 86 ? 11.646 -25.443 7.017 1.00 32.75 86 GLY A C 1
ATOM 633 O O . GLY A 1 86 ? 11.976 -25.597 5.848 1.00 32.75 86 GLY A O 1
ATOM 634 N N . SER A 1 87 ? 12.133 -24.434 7.749 1.00 37.47 87 SER A N 1
ATOM 635 C CA . SER A 1 87 ? 13.110 -23.482 7.208 1.00 37.47 87 SER A CA 1
ATOM 636 C C . SER A 1 87 ? 13.905 -22.749 8.294 1.00 37.47 87 SER A C 1
ATOM 638 O O . SER A 1 87 ? 13.892 -21.533 8.344 1.00 37.47 87 SER A O 1
ATOM 640 N N . ASN A 1 88 ? 14.610 -23.464 9.180 1.00 35.41 88 ASN A N 1
ATOM 641 C CA . ASN A 1 88 ? 15.801 -22.981 9.917 1.00 35.41 88 ASN A CA 1
ATOM 642 C C . ASN A 1 88 ? 15.830 -21.544 10.523 1.00 35.41 88 ASN A C 1
ATOM 644 O O . ASN A 1 88 ? 16.915 -21.045 10.816 1.00 35.41 88 ASN A O 1
ATOM 648 N N . ARG A 1 89 ? 14.694 -20.877 10.778 1.00 38.03 89 ARG A N 1
ATOM 649 C CA . ARG A 1 89 ? 14.571 -19.613 11.531 1.00 38.03 89 ARG A CA 1
ATOM 650 C C . ARG A 1 89 ? 13.198 -19.551 12.214 1.00 38.03 89 ARG A C 1
ATOM 652 O O . ARG A 1 89 ? 12.183 -19.295 11.577 1.00 38.03 89 ARG A O 1
ATOM 659 N N . GLY A 1 90 ? 13.162 -19.845 13.512 1.00 37.34 90 GLY A N 1
ATOM 660 C CA . GLY A 1 90 ? 11.944 -20.051 14.302 1.00 37.34 90 GLY A CA 1
ATOM 661 C C . GLY A 1 90 ? 11.152 -18.795 14.685 1.00 37.34 90 GLY A C 1
ATOM 662 O O . GLY A 1 90 ? 11.129 -18.461 15.858 1.00 37.34 90 GLY A O 1
ATOM 663 N N . SER A 1 91 ? 10.443 -18.150 13.750 1.00 46.72 91 SER A N 1
ATOM 664 C CA . SER A 1 91 ? 9.493 -17.070 14.093 1.00 46.72 91 SER A CA 1
ATOM 665 C C . SER A 1 91 ? 8.410 -16.822 13.028 1.00 46.72 91 SER A C 1
ATOM 667 O O . SER A 1 91 ? 8.392 -15.779 12.381 1.00 46.72 91 SER A O 1
ATOM 669 N N . LEU A 1 92 ? 7.522 -17.793 12.769 1.00 52.50 92 LEU A N 1
ATOM 670 C CA . LEU A 1 92 ? 6.564 -17.707 11.645 1.00 52.50 92 LEU A CA 1
ATOM 671 C C . LEU A 1 92 ? 5.088 -17.968 12.000 1.00 52.50 92 LEU A C 1
ATOM 673 O O . LEU A 1 92 ? 4.319 -18.381 11.139 1.00 52.50 92 LEU A O 1
ATOM 677 N N . SER A 1 93 ? 4.652 -17.688 13.232 1.00 65.44 93 SER A N 1
ATOM 678 C CA . SER A 1 93 ? 3.270 -18.025 13.640 1.00 65.44 93 SER A CA 1
ATOM 679 C C . SER A 1 93 ? 2.551 -16.955 14.467 1.00 65.44 93 SER A C 1
ATOM 681 O O . SER A 1 93 ? 1.488 -17.234 15.013 1.00 65.44 93 SER A O 1
ATOM 683 N N . LEU A 1 94 ? 3.116 -15.752 14.613 1.00 81.19 94 LEU A N 1
ATOM 684 C CA . LEU A 1 94 ? 2.559 -14.706 15.478 1.00 81.19 94 LEU A CA 1
ATOM 685 C C . LEU A 1 94 ? 1.920 -13.605 14.643 1.00 81.19 94 LEU A C 1
ATOM 687 O O . LEU A 1 94 ? 2.589 -13.062 13.770 1.00 81.19 94 LEU A O 1
ATOM 691 N N . PHE A 1 95 ? 0.677 -13.239 14.962 1.00 91.38 95 PHE A N 1
ATOM 692 C CA . PHE A 1 95 ? -0.039 -12.141 14.309 1.00 91.38 95 PHE A CA 1
ATOM 693 C C . PHE A 1 95 ? 0.527 -10.803 14.798 1.00 91.38 95 PHE A C 1
ATOM 695 O O . PHE A 1 95 ? 0.112 -10.276 15.833 1.00 91.38 95 PHE A O 1
ATOM 702 N N . THR A 1 96 ? 1.557 -10.314 14.113 1.00 94.50 96 THR A N 1
ATOM 703 C CA . THR A 1 96 ? 2.412 -9.206 14.556 1.00 94.50 96 THR A CA 1
ATOM 704 C C . THR A 1 96 ? 2.010 -7.923 13.848 1.00 94.50 96 THR A C 1
ATOM 706 O O . THR A 1 96 ? 1.973 -7.890 12.623 1.00 94.50 96 THR A O 1
ATOM 709 N N . LEU A 1 97 ? 1.726 -6.861 14.608 1.00 97.00 97 LEU A N 1
ATOM 710 C CA . LEU A 1 97 ? 1.354 -5.564 14.044 1.00 97.00 97 LEU A CA 1
ATOM 711 C C . LEU A 1 97 ? 2.569 -4.907 13.380 1.00 97.00 97 LEU A C 1
ATOM 713 O O . LEU A 1 97 ? 3.568 -4.616 14.040 1.00 97.00 97 LEU A O 1
ATOM 717 N N . GLU A 1 98 ? 2.463 -4.627 12.086 1.00 95.94 98 GLU A N 1
ATOM 718 C CA . GLU A 1 98 ? 3.542 -4.041 11.293 1.00 95.94 98 GLU A CA 1
ATOM 719 C C . GLU A 1 98 ? 3.406 -2.522 11.189 1.00 95.94 98 GLU A C 1
ATOM 721 O O . GLU A 1 98 ? 4.307 -1.769 11.578 1.00 95.94 98 GLU A O 1
ATOM 726 N N . LYS A 1 99 ? 2.268 -2.064 10.665 1.00 98.12 99 LYS A N 1
ATOM 727 C CA . LYS A 1 99 ? 1.989 -0.661 10.346 1.00 98.12 99 LYS A CA 1
ATOM 728 C C . LYS A 1 99 ? 0.497 -0.379 10.433 1.00 98.12 99 LYS A C 1
ATOM 730 O O . LYS A 1 99 ? -0.325 -1.288 10.370 1.00 98.12 99 LYS A O 1
ATOM 735 N N . VAL A 1 100 ? 0.150 0.898 10.538 1.00 98.62 100 VAL A N 1
ATOM 736 C CA . VAL A 1 100 ? -1.237 1.358 10.554 1.00 98.62 100 VAL A CA 1
ATOM 737 C C . VAL A 1 100 ? -1.404 2.516 9.584 1.00 98.62 100 VAL A C 1
ATOM 739 O O . VAL A 1 100 ? -0.585 3.433 9.570 1.00 98.62 100 VAL A O 1
ATOM 742 N N . VAL A 1 101 ? -2.481 2.488 8.804 1.00 98.62 101 VAL A N 1
ATOM 743 C CA . VAL A 1 101 ? -2.945 3.628 8.009 1.00 98.62 101 VAL A CA 1
ATOM 744 C C . VAL A 1 101 ? -4.219 4.165 8.645 1.00 98.62 101 VAL A C 1
ATOM 746 O O . VAL A 1 101 ? -5.204 3.436 8.756 1.00 98.62 101 VAL A O 1
ATOM 749 N N . TYR A 1 102 ? -4.217 5.431 9.059 1.00 98.62 102 TYR A N 1
ATOM 750 C CA . TYR A 1 102 ? -5.387 6.079 9.660 1.00 98.62 102 TYR A CA 1
ATOM 751 C C . TYR A 1 102 ? -6.179 6.875 8.621 1.00 98.62 102 TYR A C 1
ATOM 753 O O . TYR A 1 102 ? -5.611 7.597 7.793 1.00 98.62 102 TYR A O 1
ATOM 761 N N . GLY A 1 103 ? -7.504 6.804 8.698 1.00 97.94 103 GLY A N 1
ATOM 762 C CA . GLY A 1 103 ? -8.359 7.492 7.741 1.00 97.94 103 GLY A CA 1
ATOM 763 C C . GLY A 1 103 ? -9.848 7.299 7.971 1.00 97.94 103 GLY A C 1
ATOM 764 O O . GLY A 1 103 ? -10.284 6.865 9.035 1.00 97.94 103 GLY A O 1
ATOM 765 N N . SER A 1 104 ? -10.616 7.648 6.949 1.00 98.25 104 SER A N 1
ATOM 766 C CA . SER A 1 104 ? -12.061 7.458 6.861 1.00 98.25 104 SER A CA 1
ATOM 767 C C . SER A 1 104 ? -12.350 6.539 5.685 1.00 98.25 104 SER A C 1
ATOM 769 O O . SER A 1 104 ? -12.473 6.989 4.555 1.00 98.25 104 SER A O 1
ATOM 771 N N . PHE A 1 105 ? -12.402 5.233 5.913 1.00 98.12 105 PHE A N 1
ATOM 772 C CA . PHE A 1 105 ? -12.368 4.253 4.833 1.00 98.12 105 PHE A CA 1
ATOM 773 C C . PHE A 1 105 ? -13.750 3.865 4.350 1.00 98.12 105 PHE A C 1
ATOM 775 O O . PHE A 1 105 ? -13.995 3.884 3.149 1.00 98.12 105 PHE A O 1
ATOM 782 N N . THR A 1 106 ? -14.664 3.546 5.260 1.00 97.94 106 THR A N 1
ATOM 783 C CA . THR A 1 106 ? -15.995 3.030 4.917 1.00 97.94 106 THR A CA 1
ATOM 784 C C . THR A 1 106 ? -17.046 4.128 4.797 1.00 97.94 106 THR A C 1
ATOM 786 O O . THR A 1 106 ? -17.996 3.980 4.029 1.00 97.94 106 THR A O 1
ATOM 789 N N . GLN A 1 107 ? -16.863 5.243 5.505 1.00 97.19 107 GLN A N 1
ATOM 790 C CA . GLN A 1 107 ? -17.765 6.391 5.510 1.00 97.19 107 GLN A CA 1
ATOM 791 C C . GLN A 1 107 ? -16.978 7.688 5.742 1.00 97.19 107 GLN A C 1
ATOM 793 O O . GLN A 1 107 ? -15.942 7.690 6.399 1.00 97.19 107 GLN A O 1
ATOM 798 N N . ALA A 1 108 ? -17.473 8.805 5.206 1.00 97.56 108 ALA A N 1
ATOM 799 C CA . ALA A 1 108 ? -16.867 10.112 5.427 1.00 97.56 108 ALA A CA 1
ATOM 800 C C . ALA A 1 108 ? -16.848 10.496 6.915 1.00 97.56 108 ALA A C 1
ATOM 802 O O . ALA A 1 108 ? -17.843 10.332 7.623 1.00 97.56 108 ALA A O 1
ATOM 803 N N . GLY A 1 109 ? -15.717 11.031 7.379 1.00 96.69 109 GLY A N 1
ATOM 804 C CA . GLY A 1 109 ? -15.559 11.573 8.732 1.00 96.69 109 GLY A CA 1
ATOM 805 C C . GLY A 1 109 ? -15.469 10.535 9.855 1.00 96.69 109 GLY A C 1
ATOM 806 O O . GLY A 1 109 ? -15.268 10.908 11.013 1.00 96.69 109 GLY A O 1
ATOM 807 N N . THR A 1 110 ? -15.580 9.236 9.560 1.00 97.69 110 THR A N 1
ATOM 808 C CA . THR A 1 110 ? -15.369 8.194 10.572 1.00 97.69 110 THR A CA 1
ATOM 809 C C . THR A 1 110 ? -13.887 8.036 10.882 1.00 97.69 110 THR A C 1
ATOM 811 O O . THR A 1 110 ? -13.054 8.056 9.980 1.00 97.69 110 THR A O 1
ATOM 814 N N . ARG A 1 111 ? -13.548 7.840 12.158 1.00 98.44 111 ARG A N 1
ATOM 815 C CA . ARG A 1 111 ? -12.170 7.577 12.590 1.00 98.44 111 ARG A CA 1
ATOM 816 C C . ARG A 1 111 ? -11.879 6.089 12.485 1.00 98.44 111 ARG A C 1
ATOM 818 O O . ARG A 1 111 ? -12.341 5.307 13.315 1.00 98.44 111 ARG A O 1
ATOM 825 N N . GLU A 1 112 ? -11.129 5.709 11.467 1.00 98.75 112 GLU A N 1
ATOM 826 C CA . GLU A 1 112 ? -10.836 4.320 11.145 1.00 98.75 112 GLU A CA 1
ATOM 827 C C . GLU A 1 112 ? -9.336 4.097 10.959 1.00 98.75 112 GLU A C 1
ATOM 829 O O . GLU A 1 112 ? -8.544 5.033 10.811 1.00 98.75 112 GLU A O 1
ATOM 834 N N . ALA A 1 113 ? -8.948 2.830 11.013 1.00 98.69 113 ALA A N 1
ATOM 835 C CA . ALA A 1 113 ? -7.583 2.392 10.799 1.00 98.69 113 ALA A CA 1
ATOM 836 C C . ALA A 1 113 ? -7.571 1.091 9.997 1.00 98.69 113 ALA A C 1
ATOM 838 O O . ALA A 1 113 ? -8.393 0.210 10.238 1.00 98.69 113 ALA A O 1
ATOM 839 N N . LEU A 1 114 ? -6.615 0.961 9.084 1.00 98.50 114 LEU A N 1
ATOM 840 C CA . LEU A 1 114 ? -6.189 -0.325 8.548 1.00 98.50 114 LEU A CA 1
ATOM 841 C C . LEU A 1 114 ? -4.878 -0.701 9.224 1.00 98.50 114 LEU A C 1
ATOM 843 O O . LEU A 1 114 ? -3.844 -0.078 8.978 1.00 98.50 114 LEU A O 1
ATOM 847 N N . ALA A 1 115 ? -4.944 -1.690 10.104 1.00 98.69 115 ALA A N 1
ATOM 848 C CA . ALA A 1 115 ? -3.786 -2.234 10.789 1.00 98.69 115 ALA A CA 1
ATOM 849 C C . ALA A 1 115 ? -3.283 -3.459 10.021 1.00 98.69 115 ALA A C 1
ATOM 851 O O . ALA A 1 115 ? -4.019 -4.432 9.880 1.00 98.69 115 ALA A O 1
ATOM 852 N N . ASP A 1 116 ? -2.056 -3.382 9.514 1.00 98.50 116 ASP A N 1
ATOM 853 C CA . ASP A 1 116 ? -1.382 -4.450 8.779 1.00 98.50 116 ASP A CA 1
ATOM 854 C C . ASP A 1 116 ? -0.704 -5.428 9.742 1.00 98.50 116 ASP A C 1
ATOM 856 O O . ASP A 1 116 ? 0.004 -5.003 10.660 1.00 98.50 116 ASP A O 1
ATOM 860 N N . PHE A 1 117 ? -0.889 -6.726 9.510 1.00 96.19 117 PHE A N 1
ATOM 861 C CA . PHE A 1 117 ? -0.336 -7.786 10.348 1.00 96.19 117 PHE A CA 1
ATOM 862 C C . PHE A 1 117 ? 0.442 -8.810 9.543 1.00 96.19 117 PHE A C 1
ATOM 864 O O . PHE A 1 117 ? -0.101 -9.370 8.597 1.00 96.19 117 PHE A O 1
ATOM 871 N N . ASP A 1 118 ? 1.673 -9.097 9.950 1.00 92.94 118 ASP A N 1
ATOM 872 C CA . ASP A 1 118 ? 2.449 -10.249 9.482 1.00 92.94 118 ASP A CA 1
ATOM 873 C C . ASP A 1 118 ? 2.086 -11.502 10.303 1.00 92.94 118 ASP A C 1
ATOM 875 O O . ASP A 1 118 ? 1.795 -11.408 11.498 1.00 92.94 118 ASP A O 1
ATOM 879 N N . GLY A 1 119 ? 2.122 -12.675 9.676 1.00 89.38 119 GLY A N 1
ATOM 880 C CA . GLY A 1 119 ? 1.844 -13.978 10.277 1.00 89.38 119 GLY A CA 1
ATOM 881 C C . GLY A 1 119 ? 0.384 -14.444 10.196 1.00 89.38 119 GLY A C 1
ATOM 882 O O . GLY A 1 119 ? -0.501 -13.764 9.683 1.00 89.38 119 GLY A O 1
ATOM 883 N N . CYS A 1 120 ? 0.142 -15.653 10.718 1.00 89.19 120 CYS A N 1
ATOM 884 C CA . CYS A 1 120 ? -1.167 -16.331 10.791 1.00 89.19 120 CYS A CA 1
ATOM 885 C C . CYS A 1 120 ? -1.903 -16.548 9.462 1.00 89.19 120 CYS A C 1
ATOM 887 O O . CYS A 1 120 ? -3.078 -16.913 9.449 1.00 89.19 120 CYS A O 1
ATOM 889 N N . GLU A 1 121 ? -1.189 -16.407 8.353 1.00 88.94 121 GLU A N 1
ATOM 890 C CA . GLU A 1 121 ? -1.701 -16.619 7.012 1.00 88.94 121 GLU A CA 1
ATOM 891 C C . GLU A 1 121 ? -0.732 -17.447 6.183 1.00 88.94 121 GLU A C 1
ATOM 893 O O . GLU A 1 121 ? 0.478 -17.479 6.424 1.00 88.94 121 GLU A O 1
ATOM 898 N N . SER A 1 122 ? -1.282 -18.148 5.196 1.00 85.00 122 SER A N 1
ATOM 899 C CA . SER A 1 122 ? -0.467 -18.947 4.288 1.00 85.00 122 SER A CA 1
ATOM 900 C C . SER A 1 122 ? 0.365 -18.064 3.356 1.00 85.00 122 SER A C 1
ATOM 902 O O . SER A 1 122 ? 0.071 -16.892 3.124 1.00 85.00 122 SER A O 1
ATOM 904 N N . HIS A 1 123 ? 1.364 -18.675 2.730 1.00 83.69 123 HIS A N 1
ATOM 905 C CA . HIS A 1 123 ? 2.134 -18.060 1.655 1.00 83.69 123 HIS A CA 1
ATOM 906 C C . HIS A 1 123 ? 1.266 -17.500 0.518 1.00 83.69 123 HIS A C 1
ATOM 908 O O . HIS A 1 123 ? 1.529 -16.407 0.029 1.00 83.69 123 HIS A O 1
ATOM 914 N N . GLY A 1 124 ? 0.206 -18.223 0.130 1.00 84.44 124 GLY A N 1
ATOM 915 C CA . GLY A 1 124 ? -0.730 -17.777 -0.907 1.00 84.44 124 GLY A CA 1
ATOM 916 C C . GLY A 1 124 ? -1.573 -16.565 -0.497 1.00 84.44 124 GLY A C 1
ATOM 917 O O . GLY A 1 124 ? -2.181 -15.938 -1.353 1.00 84.44 124 GLY A O 1
ATOM 918 N N . GLN A 1 125 ? -1.582 -16.228 0.794 1.00 84.94 125 GLN A N 1
ATOM 919 C CA . GLN A 1 125 ? -2.200 -15.029 1.362 1.00 84.94 125 GLN A CA 1
ATOM 920 C C . GLN A 1 125 ? -1.132 -14.029 1.830 1.00 84.94 125 GLN A C 1
ATOM 922 O O . GLN A 1 125 ? -1.326 -13.301 2.798 1.00 84.94 125 GLN A O 1
ATOM 927 N N . PHE A 1 126 ? 0.037 -14.024 1.181 1.00 86.69 126 PHE A N 1
ATOM 928 C CA . PHE A 1 126 ? 1.138 -13.095 1.455 1.00 86.69 126 PHE A CA 1
ATOM 929 C C . PHE A 1 126 ? 1.587 -13.049 2.925 1.00 86.69 126 PHE A C 1
ATOM 931 O O . PHE A 1 126 ? 2.097 -12.028 3.382 1.00 86.69 126 PHE A O 1
ATOM 938 N N . TYR A 1 127 ? 1.404 -14.154 3.658 1.00 89.38 127 TYR A N 1
ATOM 939 C CA . TYR A 1 127 ? 1.738 -14.274 5.078 1.00 89.38 127 TYR A CA 1
ATOM 940 C C . TYR A 1 127 ? 1.133 -13.181 5.965 1.00 89.38 127 TYR A C 1
ATOM 942 O O . TYR A 1 127 ? 1.721 -12.836 6.984 1.00 89.38 127 TYR A O 1
ATOM 950 N N . GLY A 1 128 ? -0.028 -12.629 5.618 1.00 92.56 128 GLY A N 1
ATOM 951 C CA . GLY A 1 128 ? -0.696 -11.699 6.512 1.00 92.56 128 GLY A CA 1
ATOM 952 C C . GLY A 1 128 ? -1.960 -11.100 5.934 1.00 92.56 128 GLY A C 1
ATOM 953 O O . GLY A 1 128 ? -2.521 -11.566 4.949 1.00 92.56 128 GLY A O 1
ATOM 954 N N . GLY A 1 129 ? -2.414 -10.024 6.558 1.00 96.12 129 GLY A N 1
ATOM 955 C CA . GLY A 1 129 ? -3.543 -9.247 6.064 1.00 96.12 129 GLY A CA 1
ATOM 956 C C . GLY A 1 129 ? -3.726 -7.973 6.868 1.00 96.12 129 GLY A C 1
ATOM 957 O O . GLY A 1 129 ? -2.936 -7.695 7.775 1.00 96.12 129 GLY A O 1
ATOM 958 N N . SER A 1 130 ? -4.803 -7.247 6.593 1.00 98.38 130 SER A N 1
ATOM 959 C CA . SER A 1 130 ? -5.131 -6.031 7.333 1.00 98.38 130 SER A CA 1
ATOM 960 C C . SER A 1 130 ? -6.474 -6.147 8.030 1.00 98.38 130 SER A C 1
ATOM 962 O O . SER A 1 130 ? -7.452 -6.638 7.470 1.00 98.38 130 SER A O 1
ATOM 964 N N . VAL A 1 131 ? -6.535 -5.660 9.266 1.00 98.50 131 VAL A N 1
ATOM 965 C CA . VAL A 1 131 ? -7.786 -5.509 10.010 1.00 98.50 131 VAL A CA 1
ATOM 966 C C . VAL A 1 131 ? -8.262 -4.071 9.855 1.00 98.50 131 VAL A C 1
ATOM 968 O O . VAL A 1 131 ? -7.531 -3.132 10.171 1.00 98.50 131 VAL A O 1
ATOM 971 N N . LEU A 1 132 ? -9.496 -3.895 9.392 1.00 98.75 132 LEU A N 1
ATOM 972 C CA . LEU A 1 132 ? -10.209 -2.627 9.455 1.00 98.75 132 LEU A CA 1
ATOM 973 C C . LEU A 1 132 ? -10.742 -2.431 10.875 1.00 98.75 132 LEU A C 1
ATOM 975 O O . LEU A 1 132 ? -11.519 -3.251 11.368 1.00 98.75 132 LEU A O 1
ATOM 979 N N . LEU A 1 133 ? -10.365 -1.325 11.510 1.00 98.75 133 LEU A N 1
ATOM 980 C CA . LEU A 1 133 ? -10.844 -0.926 12.827 1.00 98.75 133 LEU A CA 1
ATOM 981 C C . LEU A 1 133 ? -11.581 0.407 12.775 1.00 98.75 133 LEU A C 1
ATOM 983 O O . LEU A 1 133 ? -11.266 1.282 11.968 1.00 98.75 133 LEU A O 1
ATOM 987 N N . ARG A 1 134 ? -12.502 0.595 13.719 1.00 98.62 134 ARG A N 1
ATOM 988 C CA . ARG A 1 134 ? -13.171 1.872 13.975 1.00 98.62 134 ARG A CA 1
ATOM 989 C C . ARG A 1 134 ? -12.966 2.318 15.412 1.00 98.62 134 ARG A C 1
ATOM 991 O O . ARG A 1 134 ? -13.103 1.520 16.342 1.00 98.62 134 ARG A O 1
ATOM 998 N N . ARG A 1 135 ? -12.659 3.604 15.580 1.00 98.44 135 ARG A N 1
ATOM 999 C CA . ARG A 1 135 ? -12.500 4.252 16.881 1.00 98.44 135 ARG A CA 1
ATOM 1000 C C . ARG A 1 135 ? -13.815 4.880 17.317 1.00 98.44 135 ARG A C 1
ATOM 1002 O O . ARG A 1 135 ? -14.398 5.683 16.592 1.00 98.44 135 ARG A O 1
ATOM 1009 N N . SER A 1 136 ? -14.241 4.551 18.527 1.00 97.88 136 SER A N 1
ATOM 1010 C CA . SER A 1 136 ? -15.358 5.183 19.230 1.00 97.88 136 SER A CA 1
ATOM 1011 C C . SER A 1 136 ? -14.873 5.807 20.546 1.00 97.88 136 SER A C 1
ATOM 1013 O O . SER A 1 136 ? -13.670 5.842 20.823 1.00 97.88 136 SER A O 1
ATOM 1015 N N . SER A 1 137 ? -15.799 6.285 21.381 1.00 96.69 137 SER A N 1
ATOM 1016 C CA . SER A 1 137 ? -15.493 6.697 22.757 1.00 96.69 137 SER A CA 1
ATOM 1017 C C . SER A 1 137 ? -14.975 5.546 23.628 1.00 96.69 137 SER A C 1
ATOM 1019 O O . SER A 1 137 ? -14.258 5.798 24.590 1.00 96.69 137 SER A O 1
ATOM 1021 N N . GLN A 1 138 ? -15.286 4.293 23.278 1.00 95.56 138 GLN A N 1
ATOM 1022 C CA . GLN A 1 138 ? -14.843 3.091 23.994 1.00 95.56 138 GLN A CA 1
ATOM 1023 C C . GLN A 1 138 ? -13.483 2.561 23.508 1.00 95.56 138 GLN A C 1
ATOM 1025 O O . GLN A 1 138 ? -12.991 1.565 24.027 1.00 95.56 138 GLN A O 1
ATOM 1030 N N . GLY A 1 139 ? -12.860 3.223 22.528 1.00 97.44 139 GLY A N 1
ATOM 1031 C CA . GLY A 1 139 ? -11.595 2.797 21.932 1.00 97.44 139 GLY A CA 1
ATOM 1032 C C . GLY A 1 139 ? -11.776 2.153 20.560 1.00 97.44 139 GLY A C 1
ATOM 1033 O O . GLY A 1 139 ? -12.701 2.494 19.819 1.00 97.44 139 GLY A O 1
ATOM 1034 N N . TRP A 1 140 ? -10.842 1.276 20.195 1.00 98.56 140 TRP A N 1
ATOM 1035 C CA . TRP A 1 140 ? -10.854 0.573 18.915 1.00 98.56 140 TRP A CA 1
ATOM 1036 C C . TRP A 1 140 ? -11.769 -0.647 18.947 1.00 98.56 140 TRP A C 1
ATOM 1038 O O . TRP A 1 140 ? -11.867 -1.345 19.949 1.00 98.56 140 TRP A O 1
ATOM 1048 N N . SER A 1 141 ? -12.404 -0.914 17.813 1.00 98.31 141 SER A N 1
ATOM 1049 C CA . SER A 1 141 ? -13.176 -2.128 17.553 1.00 98.31 141 SER A CA 1
ATOM 1050 C C . SER A 1 141 ? -12.802 -2.664 16.176 1.00 98.31 141 SER A C 1
ATOM 1052 O O . SER A 1 141 ? -12.738 -1.891 15.217 1.00 98.31 141 SER A O 1
ATOM 1054 N N . ALA A 1 142 ? -12.512 -3.962 16.081 1.00 98.00 142 ALA A N 1
ATOM 1055 C CA . ALA A 1 142 ? -12.273 -4.623 14.804 1.00 98.00 142 ALA A CA 1
ATOM 1056 C C . ALA A 1 142 ? -13.604 -4.796 14.060 1.00 98.00 142 ALA A C 1
ATOM 1058 O O . ALA A 1 142 ? -14.577 -5.291 14.624 1.00 98.00 142 ALA A O 1
ATOM 1059 N N . LEU A 1 143 ? -13.647 -4.373 12.798 1.00 97.56 143 LEU A N 1
ATOM 1060 C CA . LEU A 1 143 ? -14.833 -4.481 11.949 1.00 97.56 143 LEU A CA 1
ATOM 1061 C C . LEU A 1 143 ? -14.736 -5.665 10.993 1.00 97.56 143 LEU A C 1
ATOM 1063 O O . LEU A 1 143 ? -15.702 -6.404 10.822 1.00 97.56 143 LEU A O 1
ATOM 1067 N N . ARG A 1 144 ? -13.588 -5.815 10.326 1.00 96.94 144 ARG A N 1
ATOM 1068 C CA . ARG A 1 144 ? -13.402 -6.807 9.264 1.00 96.94 144 ARG A CA 1
ATOM 1069 C C . ARG A 1 144 ? -11.926 -7.094 9.045 1.00 96.94 144 ARG A C 1
ATOM 1071 O O . ARG A 1 144 ? -11.100 -6.197 9.187 1.00 96.94 144 ARG A O 1
ATOM 1078 N N . TYR A 1 145 ? -11.612 -8.328 8.678 1.00 97.38 145 TYR A N 1
ATOM 1079 C CA . TYR A 1 145 ? -10.270 -8.741 8.292 1.00 97.38 145 TYR A CA 1
ATOM 1080 C C . TYR A 1 145 ? -10.198 -8.998 6.786 1.00 97.38 145 TYR A C 1
ATOM 1082 O O . TYR A 1 145 ? -11.126 -9.561 6.210 1.00 97.38 145 TYR A O 1
ATOM 1090 N N . GLU A 1 146 ? -9.097 -8.574 6.175 1.00 97.12 146 GLU A N 1
ATOM 1091 C CA . GLU A 1 146 ? -8.789 -8.733 4.758 1.00 97.12 146 GLU A CA 1
ATOM 1092 C C . GLU A 1 146 ? -7.530 -9.583 4.600 1.00 97.12 146 GLU A C 1
ATOM 1094 O O . GLU A 1 146 ? -6.407 -9.072 4.666 1.00 97.12 146 GLU A O 1
ATOM 1099 N N . SER A 1 147 ? -7.722 -10.887 4.399 1.00 95.38 147 SER A N 1
ATOM 1100 C CA . SER A 1 147 ? -6.622 -11.821 4.148 1.00 95.38 147 SER A CA 1
ATOM 1101 C C . SER A 1 147 ? -5.859 -11.422 2.878 1.00 95.38 147 SER A C 1
ATOM 1103 O O . SER A 1 147 ? -6.457 -11.013 1.878 1.00 95.38 147 SER A O 1
ATOM 1105 N N . GLY A 1 148 ? -4.527 -11.448 2.938 1.00 93.25 148 GLY A N 1
ATOM 1106 C CA . GLY A 1 148 ? -3.637 -11.073 1.839 1.00 93.25 148 GLY A CA 1
ATOM 1107 C C . GLY A 1 148 ? -3.577 -9.580 1.504 1.00 93.25 148 GLY A C 1
ATOM 1108 O O . GLY A 1 148 ? -2.738 -9.174 0.700 1.00 93.25 148 GLY A O 1
ATOM 1109 N N . LEU A 1 149 ? -4.420 -8.724 2.094 1.00 96.88 149 LEU A N 1
ATOM 1110 C CA . LEU A 1 149 ? -4.310 -7.278 1.903 1.00 96.88 149 LEU A CA 1
ATOM 1111 C C . LEU A 1 149 ? -3.171 -6.744 2.768 1.00 96.88 149 LEU A C 1
ATOM 1113 O O . LEU A 1 149 ? -3.253 -6.792 3.989 1.00 96.88 149 LEU A O 1
ATOM 1117 N N . ARG A 1 150 ? -2.112 -6.239 2.133 1.00 97.19 150 ARG A N 1
ATOM 1118 C CA . ARG A 1 150 ? -0.969 -5.636 2.824 1.00 97.19 150 ARG A CA 1
ATOM 1119 C C . ARG A 1 150 ? -1.099 -4.114 2.790 1.00 97.19 150 ARG A C 1
ATOM 1121 O O . ARG A 1 150 ? -1.117 -3.523 1.713 1.00 97.19 150 ARG A O 1
ATOM 1128 N N . SER A 1 151 ? -1.219 -3.476 3.952 1.00 97.88 151 SER A N 1
ATOM 1129 C CA . SER A 1 151 ? -1.344 -2.015 4.090 1.00 97.88 151 SER A CA 1
ATOM 1130 C C . SER A 1 151 ? -0.144 -1.361 4.783 1.00 97.88 151 SER A C 1
ATOM 1132 O O . SER A 1 151 ? -0.237 -0.254 5.322 1.00 97.88 151 SER A O 1
ATOM 1134 N N . ASN A 1 152 ? 1.003 -2.039 4.792 1.00 97.12 152 ASN A N 1
ATOM 1135 C CA . ASN A 1 152 ? 2.224 -1.568 5.440 1.00 97.12 152 ASN A CA 1
ATOM 1136 C C . ASN A 1 152 ? 3.026 -0.532 4.643 1.00 97.12 152 ASN A C 1
ATOM 1138 O O . ASN A 1 152 ? 3.956 0.055 5.196 1.00 97.12 152 ASN A O 1
ATOM 1142 N N . ASN A 1 153 ? 2.668 -0.274 3.386 1.00 97.56 153 ASN A N 1
ATOM 1143 C CA . ASN A 1 153 ? 3.372 0.683 2.540 1.00 97.56 153 ASN A CA 1
ATOM 1144 C C . ASN A 1 153 ? 2.415 1.394 1.573 1.00 97.56 153 ASN A C 1
ATOM 1146 O O . ASN A 1 153 ? 2.321 1.033 0.402 1.00 97.56 153 ASN A O 1
ATOM 1150 N N . CYS A 1 154 ? 1.670 2.377 2.079 1.00 98.38 154 CYS A N 1
ATOM 1151 C CA . CYS A 1 154 ? 0.598 3.039 1.342 1.00 98.38 154 CYS A CA 1
ATOM 1152 C C . CYS A 1 154 ? 0.717 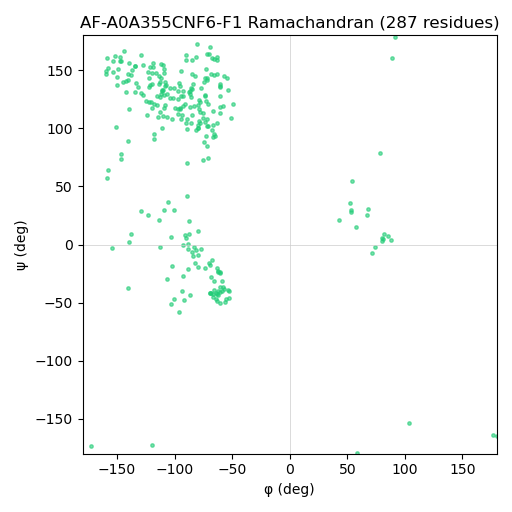4.565 1.327 1.00 98.38 154 CYS A C 1
ATOM 1154 O O . CYS A 1 154 ? 1.254 5.179 2.252 1.00 98.38 154 CYS A O 1
ATOM 1156 N N . LEU A 1 155 ? 0.133 5.160 0.288 1.00 98.19 155 LEU A N 1
ATOM 1157 C CA . LEU A 1 155 ? -0.270 6.563 0.220 1.00 98.19 155 LEU A CA 1
ATOM 1158 C C . LEU A 1 155 ? -1.792 6.671 0.261 1.00 98.19 155 LEU A C 1
ATOM 1160 O O . LEU A 1 155 ? -2.495 5.777 -0.217 1.00 98.19 155 LEU A O 1
ATOM 1164 N N . LYS A 1 156 ? -2.293 7.780 0.795 1.00 97.44 156 LYS A N 1
ATOM 1165 C CA . LYS A 1 156 ? -3.717 8.063 0.931 1.00 97.44 156 LYS A CA 1
ATOM 1166 C C . LYS A 1 156 ? -4.184 9.134 -0.051 1.00 97.44 156 LYS A C 1
ATOM 1168 O O . LYS A 1 156 ? -3.541 10.165 -0.219 1.00 97.44 156 LYS A O 1
ATOM 1173 N N . PHE A 1 157 ? -5.341 8.897 -0.660 1.00 98.00 157 PHE A N 1
ATOM 1174 C CA . PHE A 1 157 ? -5.965 9.757 -1.663 1.00 98.00 157 PHE A CA 1
ATOM 1175 C C . PHE A 1 157 ? -7.385 10.132 -1.215 1.00 98.00 157 PHE A C 1
ATOM 1177 O O . PHE A 1 157 ? -8.260 9.259 -1.168 1.00 98.00 157 PHE A O 1
ATOM 1184 N N . PRO A 1 158 ? -7.644 11.409 -0.877 1.00 96.56 158 PRO A N 1
ATOM 1185 C CA . PRO A 1 158 ? -8.972 11.861 -0.477 1.00 96.56 158 PRO A CA 1
ATOM 1186 C C . PRO A 1 158 ? -9.957 11.782 -1.646 1.00 96.56 158 PRO A C 1
ATOM 1188 O O . PRO A 1 158 ? -9.832 12.490 -2.646 1.00 96.56 158 PRO A O 1
ATOM 1191 N N . SER A 1 159 ? -10.963 10.923 -1.529 1.00 95.12 159 SER A N 1
ATOM 1192 C CA . SER A 1 159 ? -11.987 10.760 -2.560 1.00 95.12 159 SER A CA 1
ATOM 1193 C C . SER A 1 159 ? -13.069 11.845 -2.472 1.00 95.12 159 SER A C 1
ATOM 1195 O O . SER A 1 159 ? -13.279 12.484 -1.438 1.00 95.12 159 SER A O 1
ATOM 1197 N N . LYS A 1 160 ? -13.827 12.031 -3.557 1.00 93.94 160 LYS A N 1
ATOM 1198 C CA . LYS A 1 160 ? -14.898 13.042 -3.648 1.00 93.94 160 LYS A CA 1
ATOM 1199 C C . LYS A 1 160 ? -16.043 12.839 -2.653 1.00 93.94 160 LYS A C 1
ATOM 1201 O O . LYS A 1 160 ? -16.757 13.788 -2.356 1.00 93.94 160 LYS A O 1
ATOM 1206 N N . ASN A 1 161 ? -16.238 11.616 -2.157 1.00 94.44 161 ASN A N 1
ATOM 1207 C CA . ASN A 1 161 ? -17.300 11.306 -1.199 1.00 94.44 161 ASN A CA 1
ATOM 1208 C C . ASN A 1 161 ? -16.842 11.453 0.265 1.00 94.44 161 ASN A C 1
ATOM 1210 O O . ASN A 1 161 ? -17.577 11.053 1.162 1.00 94.44 161 ASN A O 1
ATOM 1214 N N . GLY A 1 162 ? -15.640 11.991 0.506 1.00 95.56 162 GLY A N 1
ATOM 1215 C CA . GLY A 1 162 ? -15.078 12.193 1.843 1.00 95.56 162 GLY A CA 1
ATOM 1216 C C . GLY A 1 162 ? -14.458 10.943 2.470 1.00 95.56 162 GLY A C 1
ATOM 1217 O O . GLY A 1 162 ? -14.069 10.990 3.636 1.00 95.56 162 GLY A O 1
ATOM 1218 N N . ARG A 1 163 ? -14.373 9.830 1.730 1.00 97.44 163 ARG A N 1
ATOM 1219 C CA . ARG A 1 163 ? -13.616 8.638 2.131 1.00 97.44 163 ARG A CA 1
ATOM 1220 C C . ARG A 1 163 ? -12.174 8.709 1.637 1.00 97.44 163 ARG A C 1
ATOM 1222 O O . ARG A 1 163 ? -11.881 9.376 0.649 1.00 97.44 163 ARG A O 1
ATOM 1229 N N . ASP A 1 164 ? -11.300 7.955 2.271 1.00 98.12 164 ASP A N 1
ATOM 1230 C CA . ASP A 1 164 ? -9.911 7.778 1.884 1.00 98.12 164 ASP A CA 1
ATOM 1231 C C . ASP A 1 164 ? -9.756 6.526 1.002 1.00 98.12 164 ASP A C 1
ATOM 1233 O O . ASP A 1 164 ? -10.181 5.428 1.372 1.00 98.12 164 ASP A O 1
ATOM 1237 N N . LEU A 1 165 ? -9.131 6.693 -0.165 1.00 97.88 165 LEU A N 1
ATOM 1238 C CA . LEU A 1 165 ? -8.616 5.614 -1.010 1.00 97.88 165 LEU A CA 1
ATOM 1239 C C . LEU A 1 165 ? -7.136 5.394 -0.683 1.00 97.88 165 LEU A C 1
ATOM 1241 O O . LEU A 1 165 ? -6.438 6.341 -0.326 1.00 97.88 165 LEU A O 1
ATOM 1245 N N . LEU A 1 166 ? -6.640 4.165 -0.823 1.00 98.56 166 LEU A N 1
ATOM 1246 C CA . LEU A 1 166 ? -5.218 3.865 -0.639 1.00 98.56 166 LEU A CA 1
ATOM 1247 C C . LEU A 1 166 ? -4.550 3.437 -1.940 1.00 98.56 166 LEU A C 1
ATOM 1249 O O . LEU A 1 166 ? -5.159 2.733 -2.734 1.00 98.56 166 LEU A O 1
ATOM 1253 N N . VAL A 1 167 ? -3.289 3.817 -2.127 1.00 98.62 167 VAL A N 1
ATOM 1254 C CA . VAL A 1 167 ? -2.386 3.187 -3.097 1.00 98.62 167 VAL A CA 1
ATOM 1255 C C . VAL A 1 167 ? -1.268 2.515 -2.318 1.00 98.62 167 VAL A C 1
ATOM 1257 O O . VAL A 1 167 ? -0.449 3.209 -1.716 1.00 98.62 167 VAL A O 1
ATOM 1260 N N . CYS A 1 168 ? -1.255 1.186 -2.301 1.00 98.38 168 CYS A N 1
ATOM 1261 C CA . CYS A 1 168 ? -0.330 0.381 -1.507 1.00 98.38 168 CYS A CA 1
ATOM 1262 C C . CYS A 1 168 ? 0.624 -0.403 -2.404 1.00 98.38 168 CYS A C 1
ATOM 1264 O O . CYS A 1 168 ? 0.193 -0.961 -3.410 1.00 98.38 168 CYS A O 1
ATOM 1266 N N . GLN A 1 169 ? 1.901 -0.463 -2.028 1.00 97.50 169 GLN A N 1
ATOM 1267 C CA . GLN A 1 169 ? 2.882 -1.297 -2.713 1.00 97.50 169 GLN A CA 1
ATOM 1268 C C . GLN A 1 169 ? 2.872 -2.713 -2.151 1.00 97.50 169 GLN A C 1
ATOM 1270 O O . GLN A 1 169 ? 2.957 -2.907 -0.936 1.00 97.50 169 GLN A O 1
ATOM 1275 N N . GLY A 1 170 ? 2.840 -3.688 -3.051 1.00 95.31 170 GLY A N 1
ATOM 1276 C CA . GLY A 1 170 ? 3.171 -5.069 -2.754 1.00 95.31 170 GLY A CA 1
ATOM 1277 C C . GLY A 1 170 ? 4.465 -5.491 -3.440 1.00 95.31 170 GLY A C 1
ATOM 1278 O O . GLY A 1 170 ? 4.890 -4.903 -4.436 1.00 95.31 170 GLY A O 1
ATOM 1279 N N . TYR A 1 171 ? 5.099 -6.503 -2.858 1.00 93.19 171 TYR A N 1
ATOM 1280 C CA . TYR A 1 171 ? 6.285 -7.142 -3.402 1.00 93.19 171 TYR A CA 1
ATOM 1281 C C . TYR A 1 171 ? 6.219 -8.633 -3.140 1.00 93.19 171 TYR A C 1
ATOM 1283 O O . TYR A 1 171 ? 5.824 -9.081 -2.058 1.00 93.19 171 TYR A O 1
ATOM 1291 N N . TYR A 1 172 ? 6.657 -9.402 -4.122 1.00 91.06 172 TYR A N 1
ATOM 1292 C CA . TYR A 1 172 ? 6.755 -10.835 -4.001 1.00 91.06 172 TYR A CA 1
ATOM 1293 C C . TYR A 1 172 ? 7.839 -11.378 -4.926 1.00 91.06 172 TYR A C 1
ATOM 1295 O O . TYR A 1 172 ? 8.094 -10.835 -5.993 1.00 91.06 172 TYR A O 1
ATOM 1303 N N . ALA A 1 173 ? 8.498 -12.461 -4.534 1.00 90.00 173 ALA A N 1
ATOM 1304 C CA . ALA A 1 173 ? 9.563 -13.043 -5.332 1.00 90.00 173 ALA A CA 1
ATOM 1305 C C . ALA A 1 173 ? 9.526 -14.565 -5.262 1.00 90.00 173 ALA A C 1
ATOM 1307 O O . ALA A 1 173 ? 9.453 -15.150 -4.182 1.00 90.00 173 ALA A O 1
ATOM 1308 N N . GLN A 1 174 ? 9.588 -15.204 -6.426 1.00 88.62 174 GLN A N 1
ATOM 1309 C CA . GLN A 1 174 ? 9.596 -16.656 -6.554 1.00 88.62 174 GLN A CA 1
ATOM 1310 C C . GLN A 1 174 ? 10.198 -17.086 -7.889 1.00 88.62 174 GLN A C 1
ATOM 1312 O O . GLN A 1 174 ? 10.088 -16.382 -8.889 1.00 88.62 174 GLN A O 1
ATOM 1317 N N . MET A 1 175 ? 10.790 -18.282 -7.918 1.00 88.19 175 MET A N 1
ATOM 1318 C CA . MET A 1 175 ? 11.220 -18.961 -9.151 1.00 88.19 175 MET A CA 1
ATOM 1319 C C . MET A 1 175 ? 12.105 -18.099 -10.075 1.00 88.19 175 MET A C 1
ATOM 1321 O O . MET A 1 175 ? 12.012 -18.184 -11.295 1.00 88.19 175 MET A O 1
ATOM 1325 N N . GLY A 1 176 ? 12.964 -17.250 -9.501 1.00 88.44 176 GLY A N 1
ATOM 1326 C CA . GLY A 1 176 ? 13.845 -16.359 -10.268 1.00 88.44 176 GLY A CA 1
ATOM 1327 C C . GLY A 1 176 ? 13.180 -15.077 -10.790 1.00 88.44 176 GLY A C 1
ATOM 1328 O O . GLY A 1 176 ? 13.843 -14.289 -11.463 1.00 88.44 176 GLY A O 1
ATOM 1329 N N . HIS A 1 177 ? 11.909 -14.850 -10.455 1.00 91.25 177 HIS A N 1
ATOM 1330 C CA . HIS A 1 177 ? 11.166 -13.632 -10.752 1.00 91.25 177 HIS A CA 1
ATOM 1331 C C . HIS A 1 177 ? 10.905 -12.819 -9.485 1.00 91.25 177 HIS A C 1
ATOM 1333 O O . HIS A 1 177 ? 10.712 -13.376 -8.403 1.00 91.25 177 HIS A O 1
ATOM 1339 N N . SER A 1 178 ? 10.867 -11.501 -9.638 1.00 92.25 178 SER A N 1
ATOM 1340 C CA . SER A 1 178 ? 10.332 -10.587 -8.634 1.00 92.25 178 SER A CA 1
ATOM 1341 C C . SER A 1 178 ? 9.189 -9.780 -9.234 1.00 92.25 178 SER A C 1
ATOM 1343 O O . SER A 1 178 ? 9.300 -9.296 -10.360 1.00 92.25 178 SER A O 1
ATOM 1345 N N . TYR A 1 179 ? 8.130 -9.637 -8.459 1.00 93.56 179 TYR A N 1
ATOM 1346 C CA . TYR A 1 179 ? 6.888 -8.956 -8.771 1.00 93.56 179 TYR A CA 1
ATOM 1347 C C . TYR A 1 179 ? 6.799 -7.764 -7.828 1.00 93.56 179 TYR A C 1
ATOM 1349 O O . TYR A 1 179 ? 6.822 -7.939 -6.609 1.00 93.56 179 TYR A O 1
ATOM 1357 N N . ASP A 1 180 ? 6.735 -6.568 -8.389 1.00 94.31 180 ASP A N 1
ATOM 1358 C CA . ASP A 1 180 ? 6.411 -5.343 -7.670 1.00 94.31 180 ASP A CA 1
ATOM 1359 C C . ASP A 1 180 ? 5.062 -4.877 -8.200 1.00 94.31 180 ASP A C 1
ATOM 1361 O O . ASP A 1 180 ? 4.850 -4.913 -9.404 1.00 94.31 180 ASP A O 1
ATOM 1365 N N . TRP A 1 181 ? 4.162 -4.390 -7.353 1.00 96.94 181 TRP A N 1
ATOM 1366 C CA . TRP A 1 181 ? 2.910 -3.809 -7.840 1.00 96.94 181 TRP A CA 1
ATOM 1367 C C . TRP A 1 181 ? 2.430 -2.679 -6.945 1.00 96.94 181 TRP A C 1
ATOM 1369 O O . TRP A 1 181 ? 2.800 -2.590 -5.773 1.00 96.94 181 TRP A O 1
ATOM 1379 N N . LEU A 1 182 ? 1.591 -1.810 -7.508 1.00 98.31 182 LEU A N 1
ATOM 1380 C CA . LEU A 1 182 ? 0.752 -0.906 -6.729 1.00 98.31 182 LEU A CA 1
ATOM 1381 C C . LEU A 1 182 ? -0.704 -1.332 -6.878 1.00 98.31 182 LEU A C 1
ATOM 1383 O O . LEU A 1 182 ? -1.185 -1.486 -7.998 1.00 98.31 182 LEU A O 1
ATOM 1387 N N . ASP A 1 183 ? -1.407 -1.435 -5.756 1.00 98.06 183 ASP A N 1
ATOM 1388 C CA . ASP A 1 183 ? -2.856 -1.606 -5.692 1.00 98.06 183 ASP A CA 1
ATOM 1389 C C . ASP A 1 183 ? -3.511 -0.285 -5.289 1.00 98.06 183 ASP A C 1
ATOM 1391 O O . ASP A 1 183 ? -3.198 0.267 -4.236 1.00 98.06 183 ASP A O 1
ATOM 1395 N N . ALA A 1 184 ? -4.467 0.196 -6.081 1.00 98.31 184 ALA A N 1
ATOM 1396 C CA . ALA A 1 184 ? -5.432 1.205 -5.664 1.00 98.31 184 ALA A CA 1
ATOM 1397 C C . ALA A 1 184 ? -6.629 0.511 -4.996 1.00 98.31 184 ALA A C 1
ATOM 1399 O O . ALA A 1 184 ? -7.333 -0.286 -5.621 1.00 98.31 184 ALA A O 1
ATOM 1400 N N . ILE A 1 185 ? -6.851 0.813 -3.720 1.00 98.38 185 ILE A N 1
ATOM 1401 C CA . ILE A 1 185 ? -7.719 0.072 -2.807 1.00 98.38 185 ILE A CA 1
ATOM 1402 C C . ILE A 1 185 ? -8.819 0.989 -2.273 1.00 98.38 185 ILE A C 1
ATOM 1404 O O . ILE A 1 185 ? -8.554 1.994 -1.610 1.00 98.38 185 ILE A O 1
ATOM 1408 N N . GLN A 1 186 ? -10.069 0.593 -2.497 1.00 97.69 186 GLN A N 1
ATOM 1409 C CA . GLN A 1 186 ? -11.254 1.212 -1.909 1.00 97.69 186 GLN A CA 1
ATOM 1410 C C . GLN A 1 186 ? -11.885 0.260 -0.898 1.00 97.69 186 GLN A C 1
ATOM 1412 O O . GLN A 1 186 ? -12.482 -0.750 -1.269 1.00 97.69 186 GLN A O 1
ATOM 1417 N N . ILE A 1 187 ? -11.793 0.609 0.381 1.00 97.38 187 ILE A N 1
ATOM 1418 C CA . ILE A 1 187 ? -12.313 -0.204 1.484 1.00 97.38 187 ILE A CA 1
ATOM 1419 C C . ILE A 1 187 ? -13.763 0.180 1.776 1.00 97.38 187 ILE A C 1
ATOM 1421 O O . ILE A 1 187 ? -14.025 1.191 2.420 1.00 97.38 187 ILE A O 1
ATOM 1425 N N . GLY A 1 188 ? -14.730 -0.583 1.283 1.00 94.75 188 GLY A N 1
ATOM 1426 C CA . GLY A 1 188 ? -16.144 -0.425 1.617 1.00 94.75 188 GLY A CA 1
ATOM 1427 C C . GLY A 1 188 ? -16.524 -1.059 2.957 1.00 94.75 188 GLY A C 1
ATOM 1428 O O . GLY A 1 188 ? -15.741 -1.772 3.590 1.00 94.75 188 GLY A O 1
ATOM 1429 N N . SER A 1 189 ? -17.763 -0.803 3.383 1.00 91.62 189 SER A N 1
ATOM 1430 C CA . SER A 1 189 ? -18.338 -1.395 4.595 1.00 91.62 189 SER A CA 1
ATOM 1431 C C . SER A 1 189 ? -18.445 -2.921 4.506 1.00 91.62 189 SER A C 1
ATOM 1433 O O . SER A 1 189 ? -18.147 -3.604 5.482 1.00 91.62 189 SER A O 1
ATOM 1435 N N . SER A 1 190 ? -18.829 -3.453 3.343 1.00 92.88 190 SER A N 1
ATOM 1436 C CA . SER A 1 190 ? -19.007 -4.893 3.105 1.00 92.88 190 SER A CA 1
ATOM 1437 C C . SER A 1 190 ? -17.914 -5.525 2.245 1.00 92.88 190 SER A C 1
ATOM 1439 O O . SER A 1 190 ? -17.627 -6.706 2.403 1.00 92.88 190 SER A O 1
ATOM 1441 N N . GLU A 1 191 ? -17.306 -4.761 1.341 1.00 95.38 191 GLU A N 1
ATOM 1442 C CA . GLU A 1 191 ? -16.358 -5.269 0.348 1.00 95.38 191 GLU A CA 1
ATOM 1443 C C . GLU A 1 191 ? -15.174 -4.323 0.165 1.00 95.38 191 GLU A C 1
ATOM 1445 O O . GLU A 1 191 ? -15.291 -3.118 0.387 1.00 95.38 191 GLU A O 1
ATOM 1450 N N . THR A 1 192 ? -14.055 -4.859 -0.309 1.00 97.50 192 THR A N 1
ATOM 1451 C CA . THR A 1 192 ? -12.920 -4.063 -0.778 1.00 97.50 192 THR A CA 1
ATOM 1452 C C . THR A 1 192 ? -12.761 -4.222 -2.274 1.00 97.50 192 THR A C 1
ATOM 1454 O O . THR A 1 192 ? -12.695 -5.336 -2.788 1.00 97.50 192 THR A O 1
ATOM 1457 N N . LYS A 1 193 ? -12.660 -3.092 -2.975 1.00 97.31 193 LYS A N 1
ATOM 1458 C CA . LYS A 1 193 ? -12.368 -3.057 -4.409 1.00 97.31 193 LYS A CA 1
ATOM 1459 C C . LYS A 1 193 ? -10.901 -2.737 -4.612 1.00 97.31 193 LYS A C 1
ATOM 1461 O O . LYS A 1 193 ? -10.379 -1.818 -3.981 1.00 97.31 193 LYS A O 1
ATOM 1466 N N . LYS A 1 194 ? -10.263 -3.479 -5.512 1.00 96.69 194 LYS A N 1
ATOM 1467 C CA . LYS A 1 194 ? -8.880 -3.260 -5.925 1.00 96.69 194 LYS A CA 1
ATOM 1468 C C . LYS A 1 194 ? -8.823 -3.026 -7.428 1.00 96.69 194 LYS A C 1
ATOM 1470 O O . LYS A 1 194 ? -9.555 -3.653 -8.190 1.00 96.69 194 LYS A O 1
ATOM 1475 N N . SER A 1 195 ? -7.937 -2.138 -7.838 1.00 96.69 195 SER A N 1
ATOM 1476 C CA . SER A 1 195 ? -7.476 -2.000 -9.218 1.00 96.69 195 SER A CA 1
ATOM 1477 C C . SER A 1 195 ? -5.972 -1.793 -9.188 1.00 96.69 195 SER A C 1
ATOM 1479 O O . SER A 1 195 ? -5.479 -1.199 -8.236 1.00 96.69 195 SER A O 1
ATOM 1481 N N . GLN A 1 196 ? -5.258 -2.218 -10.220 1.00 95.94 196 GLN A N 1
ATOM 1482 C CA . GLN A 1 196 ? -3.798 -2.252 -10.208 1.00 95.94 196 GLN A CA 1
ATOM 1483 C C . GLN A 1 196 ? -3.224 -1.201 -11.174 1.00 95.94 196 GLN A C 1
ATOM 1485 O O . GLN A 1 196 ? -3.217 -1.436 -12.388 1.00 95.94 196 GLN A O 1
ATOM 1490 N N . PRO A 1 197 ? -2.775 -0.021 -10.685 1.00 96.62 197 PRO A N 1
ATOM 1491 C CA . PRO A 1 197 ? -2.105 0.967 -11.524 1.00 96.62 197 PRO A CA 1
ATOM 1492 C C . PRO A 1 197 ? -0.906 0.428 -12.300 1.00 96.62 197 PRO A C 1
ATOM 1494 O O . PRO A 1 197 ? -0.732 0.818 -13.451 1.00 96.62 197 PRO A O 1
ATOM 1497 N N . ILE A 1 198 ? -0.086 -0.443 -11.705 1.00 97.38 198 ILE A N 1
ATOM 1498 C CA . ILE A 1 198 ? 1.065 -1.067 -12.371 1.00 97.38 198 ILE A CA 1
ATOM 1499 C C . ILE A 1 198 ? 1.488 -2.350 -11.642 1.00 97.38 198 ILE A C 1
ATOM 1501 O O . ILE A 1 198 ? 1.354 -2.422 -10.421 1.00 97.38 198 ILE A O 1
ATOM 1505 N N . ASP A 1 199 ? 2.024 -3.318 -12.384 1.00 96.62 199 ASP A N 1
ATOM 1506 C CA . ASP A 1 199 ? 2.595 -4.575 -11.863 1.00 96.62 199 ASP A CA 1
ATOM 1507 C C . ASP A 1 199 ? 3.780 -5.040 -12.717 1.00 96.62 199 ASP A C 1
ATOM 1509 O O . ASP A 1 199 ? 3.651 -5.904 -13.590 1.00 96.62 199 ASP A O 1
ATOM 1513 N N . PRO A 1 200 ? 4.930 -4.359 -12.594 1.00 95.31 200 PRO A N 1
ATOM 1514 C CA . PRO A 1 200 ? 6.125 -4.750 -13.310 1.00 95.31 200 PRO A CA 1
ATOM 1515 C C . PRO A 1 200 ? 6.736 -6.036 -12.745 1.00 95.31 200 PRO A C 1
ATOM 1517 O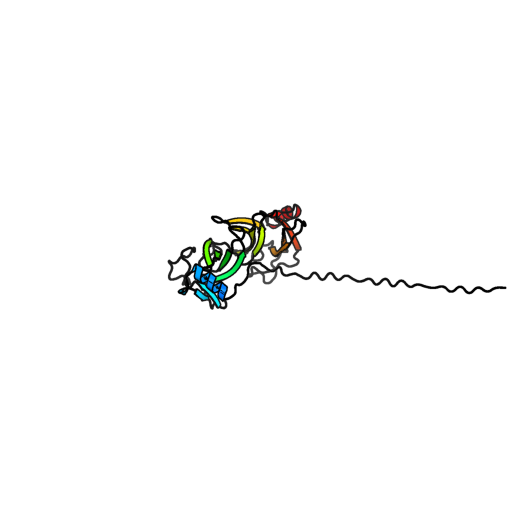 O . PRO A 1 200 ? 6.838 -6.252 -11.537 1.00 95.31 200 PRO A O 1
ATOM 1520 N N . VAL A 1 201 ? 7.261 -6.849 -13.659 1.00 94.88 201 VAL A N 1
ATOM 1521 C CA . VAL A 1 201 ? 7.991 -8.076 -13.339 1.00 94.88 201 VAL A CA 1
ATOM 1522 C C . VAL A 1 201 ? 9.464 -7.907 -13.704 1.00 94.88 201 VAL A C 1
ATOM 1524 O O . VAL A 1 201 ? 9.817 -7.295 -14.715 1.00 94.88 201 VAL A O 1
ATOM 1527 N N . SER A 1 202 ? 10.342 -8.481 -12.887 1.00 93.62 202 SER A N 1
ATOM 1528 C CA . SER A 1 202 ? 11.767 -8.650 -13.185 1.00 93.62 202 SER A CA 1
ATOM 1529 C C . SER A 1 202 ? 12.148 -10.128 -13.151 1.00 93.62 202 SER A C 1
ATOM 1531 O O . SER A 1 202 ? 11.553 -10.902 -12.405 1.00 93.62 202 SER A O 1
ATOM 1533 N N . ASN A 1 203 ? 13.181 -10.519 -13.900 1.00 92.94 203 ASN A N 1
ATOM 1534 C CA . ASN A 1 203 ? 13.727 -11.885 -13.903 1.00 92.94 203 ASN A CA 1
ATOM 1535 C C . ASN A 1 203 ? 15.231 -11.923 -13.556 1.00 92.94 203 ASN A C 1
ATOM 1537 O O . ASN A 1 203 ? 15.954 -12.831 -13.968 1.00 92.94 203 ASN A O 1
ATOM 1541 N N . THR A 1 204 ? 15.735 -10.925 -12.825 1.00 90.12 204 THR A N 1
ATOM 1542 C CA . THR A 1 204 ? 17.175 -10.764 -12.543 1.00 90.12 204 THR A CA 1
ATOM 1543 C C . THR A 1 204 ? 17.790 -11.947 -11.790 1.00 90.12 204 THR A C 1
ATOM 1545 O O . THR A 1 204 ? 18.987 -12.202 -11.927 1.00 90.12 204 THR A O 1
ATOM 1548 N N . ALA A 1 205 ? 16.975 -12.705 -11.051 1.00 88.00 205 ALA A N 1
ATOM 1549 C CA . ALA A 1 205 ? 17.380 -13.914 -10.339 1.00 88.00 205 ALA A CA 1
ATOM 1550 C C . ALA A 1 205 ? 17.282 -15.201 -11.190 1.00 88.00 205 ALA A C 1
ATOM 1552 O O . ALA A 1 205 ? 17.690 -16.268 -10.731 1.00 88.00 205 ALA A O 1
ATOM 1553 N N . ASN A 1 206 ? 16.785 -15.131 -12.428 1.00 88.00 206 ASN A N 1
ATOM 1554 C CA . ASN A 1 206 ? 16.715 -16.269 -13.346 1.00 88.00 206 ASN A CA 1
ATOM 1555 C C . ASN A 1 206 ? 18.130 -16.696 -13.812 1.00 88.00 206 ASN A C 1
ATOM 1557 O O . ASN A 1 206 ? 19.134 -16.027 -13.546 1.00 88.00 206 ASN A O 1
ATOM 1561 N N . TYR A 1 207 ? 18.246 -17.837 -14.492 1.00 86.50 207 TYR A N 1
ATOM 1562 C CA . TYR A 1 207 ? 19.516 -18.364 -15.012 1.00 86.50 207 TYR A CA 1
ATOM 1563 C C . TYR A 1 207 ? 19.701 -18.134 -16.512 1.00 86.50 207 TYR A C 1
ATOM 1565 O O . TYR A 1 207 ? 20.830 -18.204 -16.997 1.00 86.50 207 TYR A O 1
ATOM 1573 N N . LYS A 1 208 ? 18.621 -17.860 -17.253 1.00 88.12 208 LYS A N 1
ATOM 1574 C CA . LYS A 1 208 ? 18.663 -17.708 -18.712 1.00 88.12 208 LYS A CA 1
ATOM 1575 C C . LYS A 1 208 ? 18.441 -16.251 -19.136 1.00 88.12 208 LYS A C 1
ATOM 1577 O O . LYS A 1 208 ? 17.490 -15.637 -18.655 1.00 88.12 208 LYS A O 1
ATOM 1582 N N . PRO A 1 209 ? 19.274 -15.711 -20.044 1.00 90.50 209 PRO A N 1
ATOM 1583 C CA . PRO A 1 209 ? 19.043 -14.401 -20.638 1.00 90.50 209 PRO A CA 1
ATOM 1584 C C . PRO A 1 209 ? 17.861 -14.424 -21.636 1.00 90.50 209 PRO A C 1
ATOM 1586 O O . PRO A 1 209 ? 17.481 -15.501 -22.104 1.00 90.50 209 PRO A O 1
ATOM 1589 N N . PRO A 1 210 ? 17.319 -13.252 -22.023 1.00 92.19 210 PRO A N 1
ATOM 1590 C CA . PRO A 1 210 ? 17.711 -11.926 -21.544 1.00 92.19 210 PRO A CA 1
ATOM 1591 C C . PRO A 1 210 ? 17.255 -11.671 -20.101 1.00 92.19 210 PRO A C 1
ATOM 1593 O O . PRO A 1 210 ? 16.149 -12.039 -19.704 1.00 92.19 210 PRO A O 1
ATOM 1596 N N . PHE A 1 211 ? 18.110 -10.999 -19.330 1.00 92.44 211 PHE A N 1
ATOM 1597 C CA . PHE A 1 211 ? 17.757 -10.493 -18.008 1.00 92.44 211 PHE A CA 1
ATOM 1598 C C . PHE A 1 211 ? 17.102 -9.129 -18.161 1.00 92.44 211 PHE A C 1
ATOM 1600 O O . PHE A 1 211 ? 17.598 -8.273 -18.899 1.00 92.44 211 PHE A O 1
ATOM 1607 N N . TYR A 1 212 ? 16.008 -8.911 -17.453 1.00 93.38 212 TYR A N 1
ATOM 1608 C CA . TYR A 1 212 ? 15.315 -7.646 -17.368 1.00 93.38 212 TYR A CA 1
ATOM 1609 C C . TYR A 1 212 ? 14.975 -7.326 -15.919 1.00 93.38 212 TYR A C 1
ATOM 1611 O O . TYR A 1 212 ? 14.559 -8.171 -15.126 1.00 93.38 212 TYR A O 1
ATOM 1619 N N . GLU A 1 213 ? 15.162 -6.058 -15.603 1.00 93.31 213 GLU A N 1
ATOM 1620 C CA . GLU A 1 213 ? 14.732 -5.435 -14.369 1.00 93.31 213 GLU A CA 1
ATOM 1621 C C . GLU A 1 213 ? 13.649 -4.439 -14.748 1.00 93.31 213 GLU A C 1
ATOM 1623 O O . GLU A 1 213 ? 13.829 -3.607 -15.644 1.00 93.31 213 GLU A O 1
ATOM 1628 N N . THR A 1 214 ? 12.495 -4.539 -14.110 1.00 94.94 214 THR A N 1
ATOM 1629 C CA . THR A 1 214 ? 11.532 -3.453 -14.071 1.00 94.94 214 THR A CA 1
ATOM 1630 C C . THR A 1 214 ? 10.941 -3.381 -12.670 1.00 94.94 214 THR A C 1
ATOM 1632 O O . THR A 1 214 ? 10.351 -4.353 -12.209 1.00 94.94 214 THR A O 1
ATOM 1635 N N . ARG A 1 215 ? 11.185 -2.266 -11.973 1.00 93.94 215 ARG A N 1
ATOM 1636 C CA . ARG A 1 215 ? 10.869 -2.094 -10.547 1.00 93.94 215 ARG A CA 1
ATOM 1637 C C . ARG A 1 215 ? 10.271 -0.732 -10.262 1.00 93.94 215 ARG A C 1
ATOM 1639 O O . ARG A 1 215 ? 10.662 0.262 -10.878 1.00 93.94 215 ARG A O 1
ATOM 1646 N N . ILE A 1 216 ? 9.357 -0.684 -9.301 1.00 96.06 216 ILE A N 1
ATOM 1647 C CA . ILE A 1 216 ? 8.883 0.574 -8.726 1.00 96.06 216 ILE A CA 1
ATOM 1648 C C . ILE A 1 216 ? 9.982 1.093 -7.793 1.00 96.06 216 ILE A C 1
ATOM 1650 O O . ILE A 1 216 ? 10.282 0.470 -6.781 1.00 96.06 216 ILE A O 1
ATOM 1654 N N . GLU A 1 217 ? 10.593 2.221 -8.149 1.00 94.56 217 GLU A N 1
ATOM 1655 C CA . GLU A 1 217 ? 11.659 2.846 -7.354 1.00 94.56 217 GLU A CA 1
ATOM 1656 C C . GLU A 1 217 ? 11.066 3.774 -6.288 1.00 9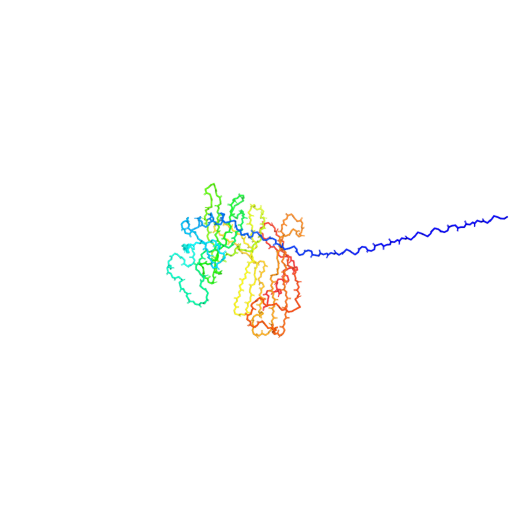4.56 217 GLU A C 1
ATOM 1658 O O . GLU A 1 217 ? 11.497 3.786 -5.141 1.00 94.56 217 GLU A O 1
ATOM 1663 N N . ASP A 1 218 ? 10.062 4.561 -6.680 1.00 95.25 218 ASP A N 1
ATOM 1664 C CA . ASP A 1 218 ? 9.331 5.466 -5.799 1.00 95.25 218 ASP A CA 1
ATOM 1665 C C . ASP A 1 218 ? 7.960 5.790 -6.408 1.00 95.25 218 ASP A C 1
ATOM 1667 O O . ASP A 1 218 ? 7.741 5.635 -7.611 1.00 95.25 218 ASP A O 1
ATOM 1671 N N . TRP A 1 219 ? 7.028 6.260 -5.592 1.00 97.12 219 TRP A N 1
ATOM 1672 C CA . TRP A 1 219 ? 5.758 6.817 -6.036 1.00 97.12 219 TRP A CA 1
ATOM 1673 C C . TRP A 1 219 ? 5.293 7.879 -5.053 1.00 97.12 219 TRP A C 1
ATOM 1675 O O . TRP A 1 219 ? 5.506 7.771 -3.848 1.00 97.12 219 TRP A O 1
ATOM 1685 N N . ILE A 1 220 ? 4.663 8.925 -5.571 1.00 97.38 220 ILE A N 1
ATOM 1686 C CA . ILE A 1 220 ? 4.265 10.094 -4.790 1.00 97.38 220 ILE A CA 1
ATOM 1687 C C . ILE A 1 220 ? 2.834 10.499 -5.126 1.00 97.38 220 ILE A C 1
ATOM 1689 O O . ILE A 1 220 ? 2.354 10.259 -6.236 1.00 97.38 220 ILE A O 1
ATOM 1693 N N . ALA A 1 221 ? 2.188 11.140 -4.156 1.00 96.94 221 ALA A N 1
ATOM 1694 C CA . ALA A 1 221 ? 0.924 11.838 -4.320 1.00 96.94 221 ALA A CA 1
ATOM 1695 C C . ALA A 1 221 ? 1.229 13.323 -4.570 1.00 96.94 221 ALA A C 1
ATOM 1697 O O . ALA A 1 221 ? 1.822 13.981 -3.714 1.00 96.94 221 ALA A O 1
ATOM 1698 N N . GLN A 1 222 ? 0.875 13.842 -5.742 1.00 95.88 222 GLN A N 1
ATOM 1699 C CA . GLN A 1 222 ? 1.125 15.231 -6.131 1.00 95.88 222 GLN A CA 1
ATOM 1700 C C . GLN A 1 222 ? 0.032 15.695 -7.086 1.00 95.88 222 GLN A C 1
ATOM 1702 O O . GLN A 1 222 ? -0.305 14.957 -7.994 1.00 95.88 222 GLN A O 1
ATOM 1707 N N . ASP A 1 223 ? -0.483 16.908 -6.915 1.00 96.94 223 ASP A N 1
ATOM 1708 C CA . ASP A 1 223 ? -1.399 17.528 -7.880 1.00 96.94 223 ASP A CA 1
ATOM 1709 C C . ASP A 1 223 ? -0.624 17.928 -9.152 1.00 96.94 223 ASP A C 1
ATOM 1711 O O . ASP A 1 223 ? 0.174 18.874 -9.132 1.00 96.94 223 ASP A O 1
ATOM 1715 N N .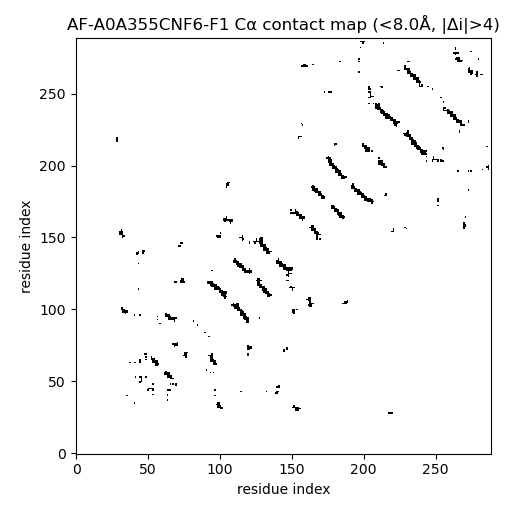 ILE A 1 224 ? -0.752 17.130 -10.218 1.00 96.62 224 ILE A N 1
ATOM 1716 C CA . ILE A 1 224 ? 0.037 17.266 -11.452 1.00 96.62 224 ILE A CA 1
ATOM 1717 C C . ILE A 1 224 ? -0.713 18.128 -12.465 1.00 96.62 224 ILE A C 1
ATOM 1719 O O . ILE A 1 224 ? -0.081 18.948 -13.141 1.00 96.62 224 ILE A O 1
ATOM 1723 N N . ASP A 1 225 ? -2.031 17.961 -12.574 1.00 96.62 225 ASP A N 1
ATOM 1724 C CA . ASP A 1 225 ? -2.870 18.716 -13.508 1.00 96.62 225 ASP A CA 1
ATOM 1725 C C . ASP A 1 225 ? -3.501 19.992 -12.914 1.00 96.62 225 ASP A C 1
ATOM 1727 O O . ASP A 1 225 ? -4.085 20.784 -13.659 1.00 96.62 225 ASP A O 1
ATOM 1731 N N . LYS A 1 226 ? -3.241 20.273 -11.629 1.00 97.00 226 LYS A N 1
ATOM 1732 C CA . LYS A 1 226 ? -3.668 21.470 -10.885 1.00 97.00 226 LYS A CA 1
ATOM 1733 C C . LYS A 1 226 ? -5.178 21.536 -10.667 1.00 97.00 226 LYS A C 1
ATOM 1735 O O . LYS A 1 226 ? -5.735 22.637 -10.594 1.00 97.00 226 LYS A O 1
ATOM 1740 N N . ASP A 1 227 ? -5.842 20.389 -10.560 1.00 96.25 227 ASP A N 1
ATOM 1741 C CA . ASP A 1 227 ? -7.271 20.304 -10.252 1.00 96.25 227 ASP A CA 1
ATOM 1742 C C . ASP A 1 227 ? -7.580 20.392 -8.739 1.00 96.25 227 ASP A C 1
ATOM 1744 O O . ASP A 1 227 ? -8.748 20.417 -8.330 1.00 96.25 227 ASP A O 1
ATOM 1748 N N . GLY A 1 228 ? -6.541 20.494 -7.901 1.00 95.19 228 GLY A N 1
ATOM 1749 C CA . GLY A 1 228 ? -6.642 20.546 -6.446 1.00 95.19 228 GLY A CA 1
ATOM 1750 C C . GLY A 1 228 ? -6.700 19.173 -5.773 1.00 95.19 228 GLY A C 1
ATOM 1751 O O . GLY A 1 228 ? -6.934 19.107 -4.560 1.00 95.19 228 GLY A O 1
ATOM 1752 N N . ARG A 1 229 ? -6.505 18.075 -6.511 1.00 95.50 229 ARG A N 1
ATOM 1753 C CA . ARG A 1 229 ? -6.443 16.702 -5.996 1.00 95.50 229 ARG A CA 1
ATOM 1754 C C . ARG A 1 229 ? -5.058 16.109 -6.248 1.00 95.50 229 ARG A C 1
ATOM 1756 O O . ARG A 1 229 ? -4.402 16.430 -7.227 1.00 95.50 229 ARG A O 1
ATOM 1763 N N . PRO A 1 230 ? -4.566 15.234 -5.358 1.00 97.12 230 PRO A N 1
ATOM 1764 C CA . PRO A 1 230 ? -3.311 14.551 -5.615 1.00 97.12 230 PRO A CA 1
ATOM 1765 C C . PRO A 1 230 ? -3.484 13.467 -6.685 1.00 97.12 230 PRO A C 1
ATOM 1767 O O . PRO A 1 230 ? -4.296 12.555 -6.526 1.00 97.12 230 PRO A O 1
ATOM 1770 N N . ASP A 1 231 ? -2.634 13.511 -7.701 1.00 98.19 231 ASP A N 1
ATOM 1771 C CA . ASP A 1 231 ? -2.415 12.458 -8.684 1.00 98.19 231 ASP A CA 1
ATOM 1772 C C . ASP A 1 231 ? -1.309 11.501 -8.232 1.00 98.19 231 ASP A C 1
ATOM 1774 O O . ASP A 1 231 ? -0.498 11.803 -7.349 1.00 98.19 231 ASP A O 1
ATOM 1778 N N . LEU A 1 232 ? -1.248 10.328 -8.859 1.00 98.44 232 LEU A N 1
ATOM 1779 C CA . LEU A 1 232 ? -0.205 9.341 -8.602 1.00 98.44 232 LEU A CA 1
ATOM 1780 C C . LEU A 1 232 ? 0.908 9.468 -9.650 1.00 98.44 232 LEU A C 1
ATOM 1782 O O . LEU A 1 232 ? 0.703 9.193 -10.835 1.00 98.44 232 LEU A O 1
ATOM 1786 N N . SER A 1 233 ? 2.114 9.824 -9.203 1.00 98.00 233 SER A N 1
ATOM 1787 C CA . SER A 1 233 ? 3.335 9.798 -10.018 1.00 98.00 233 SER A CA 1
ATOM 1788 C C . SER A 1 233 ? 4.249 8.673 -9.551 1.00 98.00 233 SER A C 1
ATOM 1790 O O . SER A 1 233 ? 4.754 8.719 -8.433 1.00 98.00 233 SER A O 1
ATOM 1792 N N . ILE A 1 234 ? 4.520 7.702 -10.419 1.00 97.81 234 ILE A N 1
ATOM 1793 C CA . ILE A 1 234 ? 5.364 6.533 -10.139 1.00 97.81 234 ILE A CA 1
ATOM 1794 C C . ILE A 1 234 ? 6.676 6.666 -10.909 1.00 97.81 234 ILE A C 1
ATOM 1796 O O . ILE A 1 234 ? 6.672 6.860 -12.126 1.00 97.81 234 ILE A O 1
ATOM 1800 N N . ARG A 1 235 ? 7.806 6.520 -10.222 1.00 97.62 235 ARG A N 1
ATOM 1801 C CA . ARG A 1 235 ? 9.124 6.363 -10.831 1.00 97.62 235 ARG A CA 1
ATOM 1802 C C . ARG A 1 235 ? 9.426 4.877 -10.991 1.00 97.62 235 ARG A C 1
ATOM 1804 O O . ARG A 1 235 ? 9.515 4.147 -10.008 1.00 97.62 235 ARG A O 1
ATOM 1811 N N . VAL A 1 236 ? 9.624 4.447 -12.231 1.00 96.81 236 VAL A N 1
ATOM 1812 C CA . VAL A 1 236 ? 9.961 3.061 -12.566 1.00 96.81 236 VAL A CA 1
ATOM 1813 C C . VAL A 1 236 ? 11.388 2.990 -13.077 1.00 96.81 236 VAL A C 1
ATOM 1815 O O . VAL A 1 236 ? 11.790 3.771 -13.940 1.00 96.81 236 VAL A O 1
ATOM 1818 N N . ARG A 1 237 ? 12.150 2.036 -12.559 1.00 96.00 237 ARG A N 1
ATOM 1819 C CA . ARG A 1 237 ? 13.476 1.678 -13.051 1.00 96.00 237 ARG A CA 1
ATOM 1820 C C . ARG A 1 237 ? 13.347 0.550 -14.066 1.00 96.00 237 ARG A C 1
ATOM 1822 O O . ARG A 1 237 ? 12.694 -0.444 -13.780 1.00 96.00 237 ARG A O 1
ATOM 1829 N N . GLU A 1 238 ? 13.990 0.677 -15.222 1.00 95.88 238 GLU A N 1
ATOM 1830 C CA . GLU A 1 238 ? 14.036 -0.348 -16.266 1.00 95.88 238 GLU A CA 1
ATOM 1831 C C . GLU A 1 238 ? 15.483 -0.602 -16.705 1.00 95.88 238 GLU A C 1
ATOM 1833 O O . GLU A 1 238 ? 16.203 0.329 -17.052 1.00 95.88 238 GLU A O 1
ATOM 1838 N N . ALA A 1 239 ? 15.906 -1.861 -16.757 1.00 95.25 239 ALA A N 1
ATOM 1839 C CA . ALA A 1 239 ? 17.206 -2.246 -17.299 1.00 95.25 239 ALA A CA 1
ATOM 1840 C C . ALA A 1 239 ? 17.129 -3.612 -17.991 1.00 95.25 239 ALA A C 1
ATOM 1842 O O . ALA A 1 239 ? 16.220 -4.407 -17.735 1.00 95.25 239 ALA A O 1
ATOM 1843 N N . LYS A 1 240 ? 18.076 -3.885 -18.893 1.00 94.50 240 LYS A N 1
ATOM 1844 C CA . LYS A 1 240 ? 18.206 -5.167 -19.596 1.00 94.50 240 LYS A CA 1
ATOM 1845 C C . LYS A 1 240 ? 19.671 -5.552 -19.737 1.00 94.50 240 LYS A C 1
ATOM 1847 O O . LYS A 1 240 ? 20.520 -4.687 -19.922 1.00 94.50 240 LYS A O 1
ATOM 1852 N N . SER A 1 241 ? 19.953 -6.849 -19.699 1.00 93.25 241 SER A N 1
ATOM 1853 C CA . SER A 1 241 ? 21.292 -7.388 -19.924 1.00 93.25 241 SER A CA 1
ATOM 1854 C C . SER A 1 241 ? 21.237 -8.728 -20.654 1.00 93.25 241 SER A C 1
ATOM 1856 O O . SER A 1 241 ? 20.392 -9.576 -20.366 1.00 93.25 241 SER A O 1
ATOM 1858 N N . ALA A 1 242 ? 22.164 -8.933 -21.591 1.00 92.75 242 ALA A N 1
ATOM 1859 C CA . ALA A 1 242 ? 22.364 -10.221 -22.260 1.00 92.75 242 ALA A CA 1
ATOM 1860 C C . ALA A 1 242 ? 23.179 -11.205 -21.402 1.00 92.75 242 ALA A C 1
ATOM 1862 O O . ALA A 1 242 ? 23.136 -12.411 -21.628 1.00 92.75 242 ALA A O 1
ATOM 1863 N N . THR A 1 243 ? 23.914 -10.697 -20.413 1.00 89.56 243 THR A N 1
ATOM 1864 C CA . THR A 1 243 ? 24.759 -11.483 -19.512 1.00 89.56 243 THR A CA 1
ATOM 1865 C C . THR A 1 243 ? 24.299 -11.314 -18.072 1.00 89.56 243 THR A C 1
ATOM 1867 O O . THR A 1 243 ? 23.789 -10.257 -17.683 1.00 89.56 243 THR A O 1
ATOM 1870 N N . LYS A 1 244 ? 24.460 -12.366 -17.267 1.00 82.81 244 LYS A N 1
ATOM 1871 C CA . LYS A 1 244 ? 24.142 -12.300 -15.842 1.00 82.81 244 LYS A CA 1
ATOM 1872 C C . LYS A 1 244 ? 25.223 -11.461 -15.163 1.00 82.81 244 LYS A C 1
ATOM 1874 O O . LYS A 1 244 ? 26.398 -11.801 -15.315 1.00 82.81 244 LYS A O 1
ATOM 1879 N N . PRO A 1 245 ? 24.884 -10.376 -14.447 1.00 75.44 245 PRO A N 1
ATOM 1880 C CA . PRO A 1 245 ? 25.917 -9.627 -13.757 1.00 75.44 245 PRO A CA 1
ATOM 1881 C C . PRO A 1 245 ? 26.542 -10.485 -12.643 1.00 75.44 245 PRO A C 1
ATOM 1883 O O . PRO A 1 245 ? 25.838 -11.281 -12.009 1.00 75.44 245 PRO A O 1
ATOM 1886 N N . PRO A 1 246 ? 27.850 -10.336 -12.377 1.00 73.19 246 PRO A N 1
ATOM 1887 C CA . PRO A 1 246 ? 28.512 -11.044 -11.285 1.00 73.19 246 PRO A CA 1
ATOM 1888 C C . PRO A 1 246 ? 27.790 -10.822 -9.945 1.00 73.19 246 PRO A C 1
ATOM 1890 O O . PRO A 1 246 ? 27.450 -9.693 -9.598 1.00 73.19 246 PRO A O 1
ATOM 1893 N N . GLY A 1 247 ? 27.543 -11.897 -9.187 1.00 70.25 247 GLY A N 1
ATOM 1894 C CA . GLY A 1 247 ? 26.899 -11.835 -7.864 1.00 70.25 247 GLY A CA 1
ATOM 1895 C C . GLY A 1 247 ? 25.362 -11.893 -7.848 1.00 70.25 247 GLY A C 1
ATOM 1896 O O . GLY A 1 247 ? 24.772 -11.804 -6.773 1.00 70.25 247 GLY A O 1
ATOM 1897 N N . PHE A 1 248 ? 24.704 -12.082 -8.999 1.00 68.94 248 PHE A N 1
ATOM 1898 C CA . PHE A 1 248 ? 23.231 -12.125 -9.128 1.00 68.94 248 PHE A CA 1
ATOM 1899 C C . PHE A 1 248 ? 22.643 -13.536 -8.967 1.00 68.94 248 PHE A C 1
ATOM 1901 O O . PHE A 1 248 ? 21.462 -13.772 -9.207 1.00 68.94 248 PHE A O 1
ATOM 1908 N N . GLU A 1 249 ? 23.462 -14.526 -8.617 1.00 61.00 249 GLU A N 1
ATOM 1909 C CA . GLU A 1 249 ? 23.060 -15.937 -8.648 1.00 61.00 249 GLU A CA 1
ATOM 1910 C C . GLU A 1 249 ? 22.029 -16.321 -7.582 1.00 61.00 249 GLU A C 1
ATOM 1912 O O . GLU A 1 249 ? 21.363 -17.339 -7.742 1.00 61.00 249 GLU A O 1
ATOM 1917 N N . THR A 1 250 ? 21.853 -15.504 -6.538 1.00 60.88 250 THR A N 1
ATOM 1918 C CA . THR A 1 250 ? 21.034 -15.867 -5.368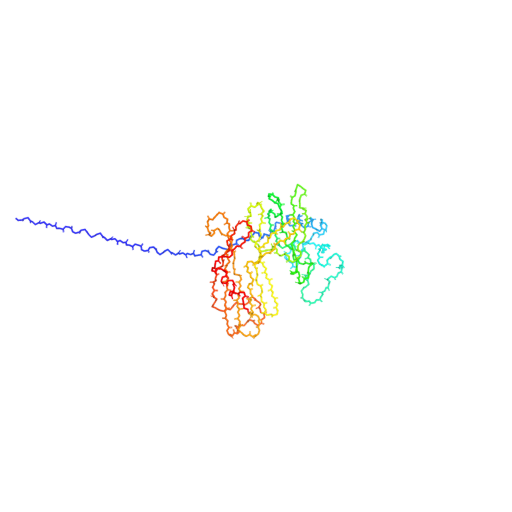 1.00 60.88 250 THR A CA 1
ATOM 1919 C C . THR A 1 250 ? 20.164 -14.744 -4.801 1.00 60.88 250 THR A C 1
ATOM 1921 O O . THR A 1 250 ? 19.498 -14.956 -3.788 1.00 60.88 250 THR A O 1
ATOM 1924 N N . ARG A 1 251 ? 20.152 -13.546 -5.401 1.00 68.38 251 ARG A N 1
ATOM 1925 C CA . ARG A 1 251 ? 19.514 -12.366 -4.798 1.00 68.38 251 ARG A CA 1
ATOM 1926 C C . ARG A 1 251 ? 18.443 -11.777 -5.702 1.00 68.38 251 ARG A C 1
ATOM 1928 O O . ARG A 1 251 ? 18.721 -11.359 -6.821 1.00 68.38 251 ARG A O 1
ATOM 1935 N N . TYR A 1 252 ? 17.228 -11.701 -5.169 1.00 70.38 252 TYR A N 1
ATOM 1936 C CA . TYR A 1 252 ? 16.123 -11.026 -5.836 1.00 70.38 252 TYR A CA 1
ATOM 1937 C C . TYR A 1 252 ? 16.338 -9.512 -5.895 1.00 70.38 252 TYR A C 1
ATOM 1939 O O . TYR A 1 252 ? 15.925 -8.910 -6.868 1.00 70.38 252 TYR A O 1
ATOM 1947 N N . ASP A 1 253 ? 17.062 -8.898 -4.955 1.00 70.94 253 ASP A N 1
ATOM 1948 C CA . ASP A 1 253 ? 17.269 -7.435 -4.905 1.00 70.94 253 ASP A CA 1
ATOM 1949 C C . ASP A 1 253 ? 18.468 -6.936 -5.724 1.00 70.94 253 ASP A C 1
ATOM 1951 O O . ASP A 1 253 ? 19.022 -5.866 -5.480 1.00 70.94 253 ASP A O 1
ATOM 1955 N N . SER A 1 254 ? 18.928 -7.738 -6.679 1.00 80.38 254 SER A N 1
ATOM 1956 C CA . SER A 1 254 ? 20.063 -7.380 -7.517 1.00 80.38 254 SER A CA 1
ATOM 1957 C C . SER A 1 254 ? 19.644 -6.497 -8.701 1.00 80.38 254 SER A C 1
ATOM 1959 O O . SER A 1 254 ? 18.647 -6.752 -9.376 1.00 80.38 254 SER A O 1
ATOM 1961 N N . HIS A 1 255 ? 20.458 -5.474 -8.970 1.00 88.56 255 HIS A N 1
ATOM 1962 C CA . HIS A 1 255 ? 20.158 -4.336 -9.842 1.00 88.56 255 HIS A CA 1
ATOM 1963 C C . HIS A 1 255 ? 20.997 -4.303 -11.126 1.00 88.56 255 HIS A C 1
ATOM 1965 O O . HIS A 1 255 ? 22.208 -4.071 -11.067 1.00 88.56 255 HIS A O 1
ATOM 1971 N N . LEU A 1 256 ? 20.383 -4.478 -12.296 1.00 91.62 256 LEU A N 1
ATOM 1972 C CA . LEU A 1 256 ? 21.125 -4.485 -13.559 1.00 91.62 256 LEU A CA 1
ATOM 1973 C C . LEU A 1 256 ? 21.799 -3.115 -13.813 1.00 91.62 256 LEU A C 1
ATOM 1975 O O . LEU A 1 256 ? 21.257 -2.070 -13.423 1.00 91.62 256 LEU A O 1
ATOM 1979 N N . PRO A 1 257 ? 22.983 -3.095 -14.458 1.00 91.19 257 PRO A N 1
ATOM 1980 C CA . PRO A 1 257 ? 23.694 -1.856 -14.756 1.00 91.19 257 PRO A CA 1
ATOM 1981 C C . PRO A 1 257 ? 22.949 -1.006 -15.794 1.00 91.19 257 PRO A C 1
ATOM 1983 O O . PRO A 1 257 ? 22.143 -1.515 -16.571 1.00 91.19 257 PRO A O 1
ATOM 1986 N N . ASN A 1 258 ? 23.278 0.288 -15.839 1.00 92.88 258 ASN A N 1
ATOM 1987 C CA . ASN A 1 258 ? 22.768 1.261 -16.814 1.00 92.88 258 ASN A CA 1
ATOM 1988 C C . ASN A 1 258 ? 21.227 1.334 -16.901 1.00 92.88 258 ASN A C 1
ATOM 1990 O O . ASN A 1 258 ? 20.666 1.183 -17.991 1.00 92.88 258 ASN A O 1
ATOM 1994 N N . PRO A 1 259 ? 20.517 1.554 -15.778 1.00 95.88 259 PRO A N 1
ATOM 1995 C CA . PRO A 1 259 ? 19.069 1.659 -15.814 1.00 95.88 259 PRO A CA 1
ATOM 1996 C C . PRO A 1 259 ? 18.598 2.921 -16.536 1.00 95.88 259 PRO A C 1
ATOM 1998 O O . PRO A 1 259 ? 19.190 3.993 -16.430 1.00 95.88 259 PRO A O 1
ATOM 2001 N N . THR A 1 260 ? 17.461 2.796 -17.209 1.00 97.00 260 THR A N 1
ATOM 2002 C CA . THR A 1 260 ? 16.626 3.920 -17.626 1.00 97.00 260 THR A CA 1
ATOM 2003 C C . THR A 1 260 ? 15.541 4.133 -16.577 1.00 97.00 260 THR A C 1
ATOM 2005 O O . THR A 1 260 ? 14.929 3.175 -16.109 1.00 97.00 260 THR A O 1
ATOM 2008 N N . PHE A 1 261 ? 15.285 5.386 -16.211 1.00 97.06 261 PHE A N 1
ATOM 2009 C CA . PHE A 1 261 ? 14.185 5.733 -15.318 1.00 97.06 261 PHE A CA 1
ATOM 2010 C C . PHE A 1 261 ? 13.041 6.333 -16.115 1.00 97.06 261 PHE A C 1
ATOM 2012 O O . PHE A 1 261 ? 13.248 7.226 -16.934 1.00 97.06 261 PHE A O 1
ATOM 2019 N N . HIS A 1 262 ? 11.833 5.877 -15.818 1.00 97.19 262 HIS A N 1
ATOM 2020 C CA . HIS A 1 262 ? 10.609 6.396 -16.401 1.00 97.19 262 HIS A CA 1
ATOM 2021 C C . HIS A 1 262 ? 9.711 6.976 -15.322 1.00 97.19 262 HIS A C 1
ATOM 2023 O O . HIS A 1 262 ? 9.785 6.585 -14.154 1.00 97.19 262 HIS A O 1
ATOM 2029 N N . ARG A 1 263 ? 8.835 7.891 -15.730 1.00 97.81 263 ARG A N 1
ATOM 2030 C CA . ARG A 1 263 ? 7.756 8.401 -14.891 1.00 97.81 263 ARG A CA 1
ATOM 2031 C C . ARG A 1 263 ? 6.420 8.001 -15.501 1.00 97.81 263 ARG A C 1
ATOM 2033 O O . ARG A 1 263 ? 6.187 8.242 -16.680 1.00 97.81 263 ARG A O 1
ATOM 2040 N N . LEU A 1 264 ? 5.570 7.394 -14.687 1.00 98.31 264 LEU A N 1
ATOM 2041 C CA . LEU A 1 264 ? 4.183 7.084 -15.004 1.00 98.31 264 LEU A CA 1
ATOM 2042 C C . LEU A 1 264 ? 3.289 8.020 -14.199 1.00 98.31 264 LEU A C 1
ATOM 2044 O O . LEU A 1 264 ? 3.520 8.226 -13.009 1.00 98.31 264 LEU A O 1
ATOM 2048 N N . THR A 1 265 ? 2.266 8.558 -14.844 1.00 98.44 265 THR A N 1
ATOM 2049 C CA . THR A 1 265 ? 1.340 9.532 -14.272 1.00 98.44 265 THR A CA 1
ATOM 2050 C C . THR A 1 265 ? -0.083 9.023 -14.423 1.00 98.44 265 THR A C 1
ATOM 2052 O O . THR A 1 265 ? -0.556 8.747 -15.531 1.00 98.44 265 THR A O 1
ATOM 2055 N N . PHE A 1 266 ? -0.773 8.931 -13.294 1.00 98.62 266 PHE A N 1
ATOM 2056 C CA . PHE A 1 266 ? -2.175 8.565 -13.228 1.00 98.62 266 PHE A CA 1
ATOM 2057 C C . PHE A 1 266 ? -2.960 9.699 -12.584 1.00 98.62 266 PHE A C 1
ATOM 2059 O O . PHE A 1 266 ? -2.735 10.011 -11.417 1.00 98.62 266 PHE A O 1
ATOM 2066 N N . LEU A 1 267 ? -3.883 10.274 -13.350 1.00 98.44 267 LEU A N 1
ATOM 2067 C CA . LEU A 1 267 ? -4.744 11.360 -12.901 1.00 98.44 267 LEU A CA 1
ATOM 2068 C C . LEU A 1 267 ? -5.865 10.813 -12.018 1.00 98.44 267 LEU A C 1
ATOM 2070 O O . LEU A 1 267 ? -6.476 9.798 -12.379 1.00 98.44 267 LEU A O 1
ATOM 2074 N N . PHE A 1 268 ? -6.131 11.455 -10.885 1.00 98.25 268 PHE A N 1
ATOM 2075 C CA . PHE A 1 268 ? -7.117 11.000 -9.908 1.00 98.25 268 PHE A CA 1
ATOM 2076 C C . PHE A 1 268 ? -8.388 11.854 -9.924 1.00 98.25 268 PHE A C 1
ATOM 2078 O O . PHE A 1 268 ? -8.428 12.960 -9.402 1.00 98.25 268 PHE A O 1
ATOM 2085 N N . ASP A 1 269 ? -9.499 11.293 -10.405 1.00 96.56 269 ASP A N 1
ATOM 2086 C CA . ASP A 1 269 ? -10.783 12.014 -10.515 1.00 96.56 269 ASP A CA 1
ATOM 2087 C C . ASP A 1 269 ? -11.577 12.111 -9.189 1.00 96.56 269 ASP A C 1
ATOM 2089 O O . ASP A 1 269 ? -12.772 12.430 -9.158 1.00 96.56 269 ASP A O 1
ATOM 2093 N N . GLY A 1 270 ? -10.937 11.773 -8.066 1.00 95.94 270 GLY A N 1
ATOM 2094 C CA . GLY A 1 270 ? -11.588 11.639 -6.767 1.00 95.94 270 GLY A CA 1
ATOM 2095 C C . GLY A 1 270 ? -12.305 10.302 -6.556 1.00 95.94 270 GLY A C 1
ATOM 2096 O O . GLY A 1 270 ? -12.975 10.144 -5.535 1.00 95.94 270 GLY A O 1
ATOM 2097 N N . GLN A 1 271 ? -12.212 9.347 -7.480 1.00 95.38 271 GLN A N 1
ATOM 2098 C CA . GLN A 1 271 ? -12.777 8.002 -7.348 1.00 95.38 271 GLN A CA 1
ATOM 2099 C C . GLN A 1 271 ? -11.851 6.914 -7.901 1.00 95.38 271 GLN A C 1
ATOM 2101 O O . GLN A 1 271 ? -11.783 5.825 -7.332 1.00 95.38 271 GLN A O 1
ATOM 2106 N N . SER A 1 272 ? -11.159 7.182 -9.000 1.00 96.62 272 SER A N 1
ATOM 2107 C CA . SER A 1 272 ? -10.324 6.226 -9.711 1.00 96.62 272 SER A CA 1
ATOM 2108 C C . SER A 1 272 ? -9.123 6.907 -10.357 1.00 96.62 272 SER A C 1
ATOM 2110 O O . SER A 1 272 ? -9.097 8.122 -10.549 1.00 96.62 272 SER A O 1
ATOM 2112 N N . PHE A 1 273 ? -8.117 6.101 -10.681 1.00 98.00 273 PHE A N 1
ATOM 2113 C CA . PHE A 1 273 ? -6.920 6.551 -11.375 1.00 98.00 273 PHE A CA 1
ATOM 2114 C C . PHE A 1 273 ? -7.034 6.278 -12.868 1.00 98.00 273 PHE A C 1
ATOM 2116 O O . PHE A 1 273 ? -7.327 5.154 -13.281 1.00 98.00 273 PHE A O 1
ATOM 2123 N N . ARG A 1 274 ? -6.719 7.282 -13.683 1.00 97.88 274 ARG A N 1
ATOM 2124 C CA . ARG A 1 274 ? -6.638 7.162 -15.137 1.00 97.88 274 ARG A CA 1
ATOM 2125 C C . ARG A 1 274 ? -5.220 7.450 -15.609 1.00 97.88 274 ARG A C 1
ATOM 2127 O O . ARG A 1 274 ? -4.705 8.544 -15.408 1.00 97.88 274 ARG A O 1
ATOM 2134 N N . ALA A 1 275 ? -4.605 6.484 -16.283 1.00 98.19 275 ALA A N 1
ATOM 2135 C CA . ALA A 1 275 ? -3.313 6.690 -16.930 1.00 98.19 275 ALA A CA 1
ATOM 2136 C C . ALA A 1 275 ? -3.399 7.804 -17.989 1.00 98.19 275 ALA A C 1
ATOM 2138 O O . ALA A 1 275 ? -4.347 7.842 -18.779 1.00 98.19 275 ALA A O 1
ATOM 2139 N N . THR A 1 276 ? -2.389 8.675 -18.051 1.00 98.31 276 THR A N 1
ATOM 2140 C CA . THR A 1 276 ? -2.202 9.554 -19.217 1.00 98.31 276 THR A CA 1
ATOM 2141 C C . THR A 1 276 ? -1.917 8.725 -20.481 1.00 98.31 276 THR A C 1
ATOM 2143 O O . THR A 1 276 ? -1.515 7.564 -20.360 1.00 98.31 276 THR A O 1
ATOM 2146 N N . PRO A 1 277 ? -2.087 9.273 -21.702 1.00 97.88 277 PRO A N 1
ATOM 2147 C CA . PRO A 1 277 ? -1.790 8.534 -22.934 1.00 97.88 277 PRO A CA 1
ATOM 2148 C C . PRO A 1 277 ? -0.374 7.938 -22.964 1.00 97.88 277 PRO A C 1
ATOM 2150 O O . PRO A 1 277 ? -0.217 6.747 -23.232 1.00 97.88 277 PRO A O 1
ATOM 2153 N N . ASP A 1 278 ? 0.636 8.727 -22.589 1.00 97.38 278 ASP A N 1
ATOM 2154 C CA . ASP A 1 278 ? 2.034 8.282 -22.527 1.00 97.38 278 ASP A CA 1
ATOM 2155 C C . ASP A 1 278 ? 2.229 7.178 -21.481 1.00 97.38 278 ASP A C 1
ATOM 2157 O O . ASP A 1 278 ? 2.885 6.166 -21.734 1.00 97.38 278 ASP A O 1
ATOM 2161 N N . THR A 1 279 ? 1.590 7.329 -20.318 1.00 98.12 279 THR A N 1
ATOM 2162 C CA . THR A 1 279 ? 1.606 6.326 -19.246 1.00 98.12 279 THR A CA 1
ATOM 2163 C C . THR A 1 279 ? 0.975 5.019 -19.700 1.00 98.12 279 THR A C 1
ATOM 2165 O O . THR A 1 279 ? 1.524 3.955 -19.434 1.00 98.12 279 THR A O 1
ATOM 2168 N N . ALA A 1 280 ? -0.153 5.071 -20.409 1.00 97.62 280 ALA A N 1
ATOM 2169 C CA . ALA A 1 280 ? -0.829 3.883 -20.911 1.00 97.62 280 ALA A CA 1
ATOM 2170 C C . ALA A 1 280 ? 0.051 3.115 -21.912 1.00 97.62 280 ALA A C 1
ATOM 2172 O O . ALA A 1 280 ? 0.158 1.891 -21.820 1.00 97.62 280 ALA A O 1
ATOM 2173 N N . GLN A 1 281 ? 0.728 3.823 -22.824 1.00 96.44 281 GLN A N 1
ATOM 2174 C CA . GLN A 1 281 ? 1.669 3.213 -23.771 1.00 96.44 281 GLN A CA 1
ATOM 2175 C C . GLN A 1 281 ? 2.873 2.590 -23.055 1.00 96.44 281 GLN A C 1
ATOM 2177 O O . GLN A 1 281 ? 3.241 1.441 -23.313 1.00 96.44 281 GLN A O 1
ATOM 2182 N N . LEU A 1 282 ? 3.473 3.330 -22.122 1.00 95.56 282 LEU A N 1
ATOM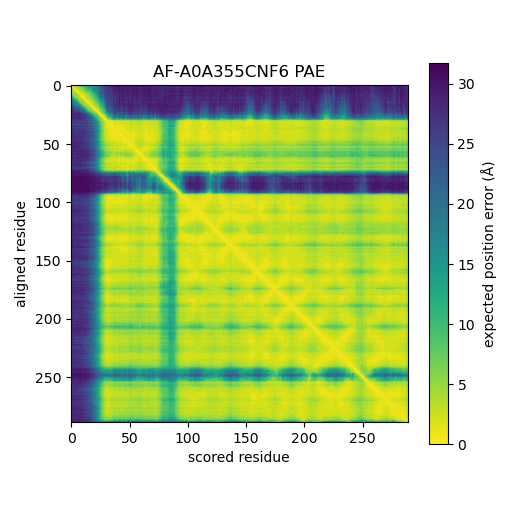 2183 C CA . LEU A 1 282 ? 4.643 2.880 -21.382 1.00 95.56 282 LEU A CA 1
ATOM 2184 C C . LEU A 1 282 ? 4.326 1.690 -20.460 1.00 95.56 282 LEU A C 1
ATOM 2186 O O . LEU A 1 282 ? 5.086 0.721 -20.444 1.00 95.56 282 LEU A O 1
ATOM 2190 N N . LYS A 1 283 ? 3.188 1.718 -19.755 1.00 95.56 283 LYS A N 1
ATOM 2191 C CA . LYS A 1 283 ? 2.692 0.609 -18.924 1.00 95.56 283 LYS A CA 1
ATOM 2192 C C . LYS A 1 283 ? 2.561 -0.672 -19.745 1.00 95.56 283 LYS A C 1
ATOM 2194 O O . LYS A 1 283 ? 3.128 -1.692 -19.369 1.00 95.56 283 LYS A O 1
ATOM 2199 N N . GLN A 1 284 ? 1.914 -0.603 -20.914 1.00 94.25 284 GLN A N 1
ATOM 2200 C CA . GLN A 1 284 ? 1.792 -1.759 -21.812 1.00 94.25 284 GLN A CA 1
ATOM 2201 C C . GLN A 1 284 ? 3.152 -2.322 -22.238 1.00 94.25 284 GLN A C 1
ATOM 2203 O O . GLN A 1 284 ? 3.291 -3.531 -22.385 1.00 94.25 284 GLN A O 1
ATOM 2208 N N . ARG A 1 285 ? 4.162 -1.473 -22.453 1.00 93.25 285 ARG A N 1
ATOM 2209 C CA . ARG A 1 285 ? 5.515 -1.928 -22.805 1.00 93.25 285 ARG A CA 1
ATOM 2210 C C . ARG A 1 285 ? 6.211 -2.627 -21.636 1.00 93.25 285 ARG A C 1
ATOM 2212 O O . ARG A 1 285 ? 6.905 -3.618 -21.848 1.00 93.25 285 ARG A O 1
ATOM 2219 N N . ILE A 1 286 ? 6.067 -2.079 -20.434 1.00 91.81 286 ILE A N 1
ATOM 2220 C CA . ILE A 1 286 ? 6.714 -2.575 -19.216 1.00 91.81 286 ILE A CA 1
ATOM 2221 C C . ILE A 1 286 ? 6.142 -3.933 -18.797 1.00 91.81 286 ILE A C 1
ATOM 2223 O O . ILE A 1 286 ? 6.911 -4.827 -18.462 1.00 91.81 286 ILE A O 1
ATOM 2227 N N . GLU A 1 287 ? 4.824 -4.104 -18.880 1.00 89.81 287 GLU A N 1
ATOM 2228 C CA . GLU A 1 287 ? 4.123 -5.299 -18.387 1.00 89.81 287 GLU A CA 1
ATOM 2229 C C . GLU A 1 287 ? 4.079 -6.469 -19.391 1.00 89.81 287 GLU A C 1
ATOM 2231 O O . GLU A 1 287 ? 3.626 -7.555 -19.055 1.00 89.81 287 GLU A O 1
ATOM 2236 N N . ARG A 1 288 ? 4.546 -6.286 -20.634 1.00 82.06 288 ARG A N 1
ATOM 2237 C CA . ARG A 1 288 ? 4.552 -7.334 -21.680 1.00 82.06 288 ARG A CA 1
ATOM 2238 C C . ARG A 1 288 ? 5.797 -8.241 -21.678 1.00 82.06 288 ARG A C 1
ATOM 2240 O O . ARG A 1 288 ? 5.995 -8.965 -22.652 1.00 82.06 288 ARG A O 1
ATOM 2247 N N . LYS A 1 289 ? 6.666 -8.156 -20.667 1.00 68.25 289 LYS A N 1
ATOM 2248 C CA . LYS A 1 289 ? 7.976 -8.836 -20.644 1.00 68.25 289 LYS A CA 1
ATOM 2249 C C . LYS A 1 289 ? 7.964 -10.165 -19.902 1.00 68.25 289 LYS A C 1
ATOM 2251 O O . LYS A 1 289 ? 8.494 -11.128 -20.489 1.00 68.25 289 LYS A O 1
#

Mean predicted aligned error: 8.91 Å

Radius of gyration: 26.2 Å; Cα contacts (8 Å, |Δi|>4): 626; chains: 1; bounding box: 61×105×59 Å